Protein 6D0T (pdb70)

Nearest PDB structures (foldseek):
  6d0t-assembly2_B  TM=9.945E-01  e=1.073E-18  synthetic construct
  8ah9-assemb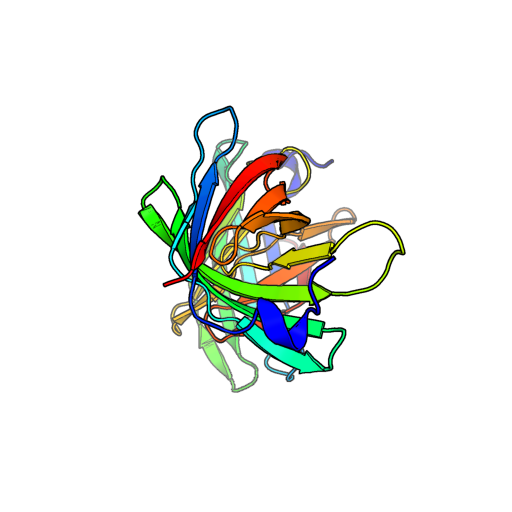ly1_A  TM=8.637E-01  e=5.234E-10  synthetic construct
  6czj-assembly1_A  TM=8.932E-01  e=1.318E-09  synthetic construct
  9hac-assembly2_C  TM=7.796E-01  e=1.733E-06  synthetic construct
  9hag-assembly1_A  TM=7.768E-01  e=3.375E-06  synthetic construct

Sequence (220 aa):
MVDAAQYFPGTWEFRRFRSSDDGGKKEEYRGTVEMQPRTPTEEIEIRFKGQSSDDGRPVEEGRGSIEVRRSSPYEYRFEMQSSDGARWEEGTTLQVRSPDSVEVRFKSSDDGREYSSGEFRRQEGMVDAAQYFPGTWEFRFRSSDGKEEYRGTTVVEEMQPRTPTEIEIRFKGQSSDGRPVEGRGSIEVRSPYEYRFEMQQSSSSDDGGAARWEGTLQVRSPDDSSVEVRFKSSDGREYSGEFRRQ

Foldseek 3Di:
DDQQQVQPAAKWWKWKAWPVGKIKTWMWGWHDPDSFKIKIWIWTAIPVRHTKIWIWIWGDDDPPFIWTWIAIPVGKTWTFGWADDDSFKIKTWTAIPVGTTMIMMIGGDDD/DDQCQVQDAAKWWKWKAFPVGKIKTWMWGWHDPDSFKIKIWIWTAIPVGDIWIWIWIWGDDDPPFIKIWIAIPVGKIWTWTWADDDSFKIKTWTDMPVGTIMIIMIGGD

B-factor: mean 29.58, std 14.95, range [9.99, 116.4]

Radius of gyration: 19.6 Å; Cα contacts (8 Å, |Δi|>4): 669; chains: 2; bounding box: 35×36×57 Å

Structure (mmCIF, N/CA/C/O backbone):
data_6D0T
#
_entry.id   6D0T
#
_cell.length_a   55.760
_cell.length_b   32.270
_cell.length_c   81.650
_cell.angle_alpha   90.00
_cell.angle_beta   100.64
_cell.angle_gamma   90.00
#
_symmetry.space_group_name_H-M   'P 1 21 1'
#
loop_
_entity.id
_entity.type
_entity.pdbx_description
1 polymer BB1
2 water water
#
loop_
_atom_site.group_PDB
_atom_site.id
_atom_site.type_symbol
_atom_site.label_atom_id
_atom_site.label_alt_id
_atom_site.label_comp_id
_atom_site.label_asym_id
_atom_site.label_entity_id
_atom_site.label_seq_id
_atom_site.pdbx_PDB_ins_code
_atom_site.Cartn_x
_atom_site.Cartn_y
_atom_site.Cartn_z
_atom_site.occupancy
_atom_site.B_iso_or_equiv
_atom_site.auth_seq_id
_atom_site.auth_comp_id
_atom_site.auth_asym_id
_atom_site.auth_atom_id
_atom_site.pdbx_PDB_model_num
ATOM 1 N N . MET A 1 1 ? -12.445 2.967 37.576 1.00 30.91 1 MET A N 1
ATOM 2 C CA . MET A 1 1 ? -11.007 3.095 37.909 1.00 26.36 1 MET A CA 1
ATOM 3 C C . MET A 1 1 ? -10.776 3.008 39.409 1.00 19.88 1 MET A C 1
ATOM 4 O O . MET A 1 1 ? -11.664 3.254 40.193 1.00 21.96 1 MET A O 1
ATOM 20 N N . VAL A 1 2 ? -9.563 2.643 39.814 1.00 16.76 2 VAL A N 1
ATOM 21 C CA . VAL A 1 2 ? -9.272 2.618 41.225 1.00 14.63 2 VAL A CA 1
ATOM 22 C C . VAL A 1 2 ? -9.213 4.038 41.765 1.00 16.02 2 VAL A C 1
ATOM 23 O O . VAL A 1 2 ? -8.907 4.997 41.051 1.00 15.00 2 VAL A O 1
ATOM 36 N N . ASP A 1 3 ? -9.453 4.136 43.075 1.00 12.62 3 ASP A N 1
ATOM 37 C CA . ASP A 1 3 ? -9.265 5.334 43.870 1.00 14.10 3 ASP A CA 1
ATOM 38 C C . ASP A 1 3 ? -7.800 5.405 44.250 1.00 13.82 3 ASP A C 1
ATOM 39 O O . ASP A 1 3 ? -7.281 4.475 44.873 1.00 12.79 3 ASP A O 1
ATOM 49 N N . ALA A 1 4 ? -7.120 6.476 43.848 1.00 12.57 4 ALA A N 1
ATOM 50 C CA . ALA A 1 4 ? -5.659 6.478 43.931 1.00 13.63 4 ALA A CA 1
ATOM 51 C C . ALA A 1 4 ? -5.173 6.238 45.358 1.00 13.44 4 ALA A C 1
ATOM 52 O O . ALA A 1 4 ? -4.256 5.428 45.599 1.00 12.11 4 ALA A O 1
ATOM 59 N N . ALA A 1 5 ? -5.717 6.986 46.310 1.00 11.61 5 ALA A N 1
ATOM 60 C CA . ALA A 1 5 ? -5.202 6.882 47.671 1.00 11.86 5 ALA A CA 1
ATOM 61 C C . ALA A 1 5 ? -5.680 5.643 48.393 1.00 11.97 5 ALA A C 1
ATOM 62 O O . ALA A 1 5 ? -5.052 5.245 49.375 1.00 13.14 5 ALA A O 1
ATOM 69 N N . GLN A 1 6 ? -6.794 5.044 47.966 1.00 12.21 6 GLN A N 1
ATOM 70 C CA . GLN A 1 6 ? -7.170 3.733 48.475 1.00 12.72 6 GLN A CA 1
ATOM 71 C C . GLN A 1 6 ? -6.219 2.638 47.969 1.00 13.71 6 GLN A C 1
ATOM 72 O O . GLN A 1 6 ? -5.804 1.767 48.726 1.00 14.62 6 GLN A O 1
ATOM 86 N N . TYR A 1 7 ? -5.881 2.657 46.685 1.00 12.53 7 TYR A N 1
ATOM 87 C CA . TYR A 1 7 ? -5.301 1.504 46.032 1.00 10.66 7 TYR A CA 1
ATOM 88 C C . TYR A 1 7 ? -3.768 1.509 46.041 1.00 14.59 7 TYR A C 1
ATOM 89 O O . TYR A 1 7 ? -3.155 0.483 46.357 1.00 12.90 7 TYR A O 1
ATOM 107 N N . PHE A 1 8 ? -3.145 2.633 45.715 1.00 11.94 8 PHE A N 1
ATOM 108 C CA . PHE A 1 8 ? -1.712 2.573 45.427 1.00 11.84 8 PHE A CA 1
ATOM 109 C C . PHE A 1 8 ? -0.833 2.521 46.668 1.00 11.56 8 PHE A C 1
ATOM 110 O O . PHE A 1 8 ? 0.238 1.905 46.598 1.00 13.81 8 PHE A O 1
ATOM 127 N N . PRO A 1 9 ? -1.218 3.096 47.806 1.00 13.13 9 PRO A N 1
ATOM 128 C CA . PRO A 1 9 ? -0.308 3.087 48.960 1.00 14.48 9 PRO A CA 1
ATOM 129 C C . PRO A 1 9 ? 0.083 1.693 49.384 1.00 13.88 9 PRO A C 1
ATOM 130 O O . PRO A 1 9 ? -0.719 0.750 49.377 1.00 14.51 9 PRO A O 1
ATOM 141 N N . GLY A 1 10 ? 1.350 1.569 49.762 1.00 13.10 10 GLY A N 1
ATOM 142 C CA . GLY A 1 10 ? 1.894 0.274 50.096 1.00 15.33 10 GLY A CA 1
ATOM 143 C C . GLY A 1 10 ? 3.300 0.075 49.569 1.00 14.74 10 GLY A C 1
ATOM 144 O O . GLY A 1 10 ? 3.931 1.002 49.040 1.00 14.18 10 GLY A O 1
ATOM 148 N N . THR A 1 11 ? 3.796 -1.137 49.767 1.00 13.58 11 THR A N 1
ATOM 149 C CA . THR A 1 11 ? 5.116 -1.550 49.297 1.00 12.91 11 THR A CA 1
ATOM 150 C C . THR A 1 11 ? 4.966 -2.459 48.087 1.00 12.41 11 THR A C 1
ATOM 151 O O . THR A 1 11 ? 4.163 -3.387 48.101 1.00 13.94 11 THR A O 1
ATOM 162 N N . TRP A 1 12 ? 5.749 -2.183 47.041 1.00 12.13 12 TRP A N 1
ATOM 163 C CA . TRP A 1 12 ? 5.663 -2.899 45.787 1.00 12.55 12 TRP A CA 1
ATOM 164 C C . TRP A 1 12 ? 7.064 -3.248 45.316 1.00 12.80 12 TRP A C 1
ATOM 165 O O . TRP A 1 12 ? 8.004 -2.483 45.527 1.00 16.78 12 TRP A O 1
ATOM 186 N N . GLU A 1 13 ? 7.189 -4.404 44.676 1.00 12.93 13 GLU A N 1
ATOM 187 C CA . GLU A 1 13 ? 8.367 -4.727 43.894 1.00 15.66 13 GLU A CA 1
ATOM 188 C C . GLU A 1 13 ? 8.111 -4.290 42.467 1.00 14.79 13 GLU A C 1
ATOM 189 O O . GLU A 1 13 ? 6.970 -4.337 41.988 1.00 16.90 13 GLU A O 1
ATOM 201 N N . PHE A 1 14 ? 9.168 -3.866 41.779 1.00 13.40 14 PHE A N 1
ATOM 202 C CA . PHE A 1 14 ? 9.026 -3.484 40.385 1.00 13.26 14 PHE A CA 1
ATOM 203 C C . PHE A 1 14 ? 10.083 -4.120 39.499 1.00 14.45 14 PHE A C 1
ATOM 204 O O . PHE A 1 14 ? 11.177 -4.502 39.952 1.00 13.66 14 PHE A O 1
ATOM 221 N N A ARG A 1 15 ? 9.719 -4.263 38.223 0.49 14.50 15 ARG A N 1
ATOM 222 N N B ARG A 1 15 ? 9.713 -4.287 38.229 0.51 13.98 15 ARG A N 1
ATOM 223 C CA A ARG A 1 15 ? 10.628 -4.716 37.174 0.49 15.77 15 ARG A CA 1
ATOM 224 C CA B ARG A 1 15 ? 10.641 -4.696 37.182 0.51 14.84 15 ARG A CA 1
ATOM 225 C C A ARG A 1 15 ? 10.272 -3.934 35.922 0.49 14.96 15 ARG A C 1
ATOM 226 C C B ARG A 1 15 ? 10.269 -3.908 35.940 0.51 14.23 15 ARG A C 1
ATOM 227 O O A ARG A 1 15 ? 9.130 -4.009 35.459 0.49 16.39 15 ARG A O 1
ATOM 228 O O B ARG A 1 15 ? 9.114 -3.952 35.508 0.51 15.59 15 ARG A O 1
ATOM 269 N N . PHE A 1 16 ? 11.225 -3.167 35.398 1.00 13.76 16 PHE A N 1
ATOM 270 C CA . PHE A 1 16 ? 11.028 -2.379 34.184 1.00 15.31 16 PHE A CA 1
ATOM 271 C C . PHE A 1 16 ? 12.041 -2.846 33.145 1.00 15.46 16 PHE A C 1
ATOM 272 O O . PHE A 1 16 ? 13.212 -3.041 33.474 1.00 18.17 16 PHE A O 1
ATOM 288 N N . ARG A 1 17 ? 11.622 -2.983 31.890 1.00 14.93 17 ARG A N 1
ATOM 289 C CA . ARG A 1 17 ? 12.522 -3.462 30.853 1.00 14.59 17 ARG A CA 1
ATOM 290 C C . ARG A 1 17 ? 12.273 -2.713 29.552 1.00 16.95 17 ARG A C 1
ATOM 291 O O . ARG A 1 17 ? 11.132 -2.488 29.153 1.00 15.92 17 ARG A O 1
ATOM 312 N N . SER A 1 18 ? 13.350 -2.338 28.888 1.00 18.29 18 SER A N 1
ATOM 313 C CA . SER A 1 18 ? 13.215 -1.584 27.656 1.00 22.18 18 SER A CA 1
ATOM 314 C C . SER A 1 18 ? 13.290 -2.524 26.472 1.00 24.52 18 SER A C 1
ATOM 315 O O . SER A 1 18 ? 13.681 -3.681 26.587 1.00 23.67 18 SER A O 1
ATOM 323 N N . SER A 1 19 ? 12.900 -2.003 25.314 1.00 29.62 19 SER A N 1
ATOM 324 C CA . SER A 1 19 ? 12.901 -2.819 24.122 1.00 33.95 19 SER A CA 1
ATOM 325 C C . SER A 1 19 ? 14.305 -3.265 23.753 1.00 36.97 19 SER A C 1
ATOM 326 O O . SER A 1 19 ? 14.449 -4.287 23.081 1.00 38.87 19 SER A O 1
ATOM 334 N N A ASP A 1 20 ? 15.336 -2.537 24.183 0.54 37.34 20 ASP A N 1
ATOM 335 N N B ASP A 1 20 ? 15.343 -2.535 24.171 0.46 37.09 20 ASP A N 1
ATOM 336 C CA A ASP A 1 20 ? 16.716 -2.925 23.913 0.54 37.82 20 ASP A CA 1
ATOM 337 C CA B ASP A 1 20 ? 16.720 -2.930 23.884 0.46 37.32 20 ASP A CA 1
ATOM 338 C C A ASP A 1 20 ? 17.277 -3.881 24.955 0.54 35.03 20 ASP A C 1
ATOM 339 C C B ASP A 1 20 ? 17.364 -3.691 25.037 0.46 34.61 20 ASP A C 1
ATOM 340 O O A ASP A 1 20 ? 18.395 -4.378 24.782 0.54 35.11 20 ASP A O 1
ATOM 341 O O B ASP A 1 20 ? 18.585 -3.879 25.039 0.46 34.74 20 ASP A O 1
ATOM 358 N N A GLY A 1 21 ? 16.544 -4.139 26.031 0.54 31.84 21 GLY A N 1
ATOM 359 N N B GLY A 1 21 ? 16.579 -4.115 26.022 0.46 31.72 21 GLY A N 1
ATOM 360 C CA A GLY A 1 21 ? 16.958 -5.098 27.030 0.54 29.88 21 GLY A CA 1
ATOM 361 C CA B GLY A 1 21 ? 17.019 -5.100 26.987 0.46 30.27 21 GLY A CA 1
ATOM 362 C C A GLY A 1 21 ? 17.485 -4.501 28.321 0.54 28.85 21 GLY A C 1
ATOM 363 C C B GLY A 1 21 ? 17.570 -4.559 28.292 0.46 29.72 21 GLY A C 1
ATOM 364 O O A GLY A 1 21 ? 17.816 -5.257 29.241 0.54 29.30 21 GLY A O 1
ATOM 365 O O B GLY A 1 21 ? 17.995 -5.353 29.138 0.46 30.39 21 GLY A O 1
ATOM 372 N N A LYS A 1 22 ? 17.578 -3.183 28.432 0.54 27.78 22 LYS A N 1
ATOM 373 N N B LYS A 1 22 ? 17.586 -3.250 28.494 0.46 28.86 22 LYS A N 1
ATOM 374 C CA A LYS A 1 22 ? 17.973 -2.617 29.713 0.54 28.63 22 LYS A CA 1
ATOM 375 C CA B LYS A 1 22 ? 18.001 -2.725 29.786 0.46 29.87 22 LYS A CA 1
ATOM 376 C C A LYS A 1 22 ? 16.842 -2.815 30.708 0.54 23.87 22 LYS A C 1
ATOM 377 C C B LYS A 1 22 ? 16.879 -2.920 30.792 0.46 25.91 22 LYS A C 1
ATOM 378 O O A LYS A 1 22 ? 15.662 -2.765 30.344 0.54 21.58 22 LYS A O 1
ATOM 379 O O B LYS A 1 22 ? 15.709 -2.672 30.484 0.46 24.36 22 LYS A O 1
ATOM 416 N N A GLU A 1 23 ? 17.206 -3.063 31.966 0.54 21.45 23 GLU A N 1
ATOM 417 N N B GLU A 1 23 ? 17.230 -3.395 31.988 0.46 24.04 23 GLU A N 1
ATOM 418 C CA A GLU A 1 23 ? 16.223 -3.479 32.954 0.54 19.20 23 GLU A CA 1
ATOM 419 C CA B GLU A 1 23 ? 16.249 -3.580 33.046 0.46 20.60 23 GLU A CA 1
ATOM 420 C C A GLU A 1 23 ? 16.594 -2.910 34.316 0.54 16.44 23 GLU A C 1
ATOM 421 C C B GLU A 1 23 ? 16.609 -2.762 34.273 0.46 17.22 23 GLU A C 1
ATOM 422 O O A GLU A 1 23 ? 17.770 -2.867 34.686 0.54 15.47 23 GLU A O 1
ATOM 423 O O B GLU A 1 23 ? 17.771 -2.424 34.515 0.46 16.52 23 GLU A O 1
ATOM 446 N N . TYR A 1 24 ? 15.573 -2.457 35.044 1.00 15.01 24 TYR A N 1
ATOM 447 C CA . TYR A 1 24 ? 15.708 -1.998 36.411 1.00 14.38 24 TYR A CA 1
ATOM 448 C C . TYR A 1 24 ? 14.768 -2.838 37.257 1.00 14.19 24 TYR A C 1
ATOM 449 O O . TYR A 1 24 ? 13.651 -3.174 36.816 1.00 16.01 24 TYR A O 1
ATOM 466 N N . ARG A 1 25 ? 15.212 -3.172 38.468 1.00 14.48 25 ARG A N 1
ATOM 467 C CA . ARG A 1 25 ? 14.389 -3.880 39.436 1.00 13.58 25 ARG A CA 1
ATOM 468 C C . ARG A 1 25 ? 14.564 -3.202 40.782 1.00 14.83 25 ARG A C 1
ATOM 469 O O . ARG A 1 25 ? 15.603 -2.605 41.050 1.00 16.83 25 ARG A O 1
ATOM 490 N N . GLY A 1 26 ? 13.566 -3.333 41.649 1.00 14.07 26 GLY A N 1
ATOM 491 C CA . GLY A 1 26 ? 13.729 -2.799 42.989 1.00 13.92 26 GLY A CA 1
ATOM 492 C C . GLY A 1 26 ? 12.426 -2.818 43.750 1.00 13.38 26 GLY A C 1
ATOM 493 O O . GLY A 1 26 ? 11.516 -3.601 43.435 1.00 13.24 26 GLY A O 1
ATOM 497 N N . THR A 1 27 ? 12.379 -1.983 44.792 1.00 13.78 27 THR A N 1
ATOM 498 C CA . THR A 1 27 ? 11.236 -1.875 45.688 1.00 14.53 27 THR A CA 1
ATOM 499 C C . THR A 1 27 ? 10.824 -0.419 45.775 1.00 13.35 27 THR A C 1
ATOM 500 O O . THR A 1 27 ? 11.676 0.472 45.811 1.00 14.83 27 THR A O 1
ATOM 511 N N . VAL A 1 28 ? 9.516 -0.177 45.807 1.00 13.85 28 VAL A N 1
ATOM 512 C CA . VAL A 1 28 ? 8.991 1.161 46.012 1.00 15.05 28 VAL A CA 1
ATOM 513 C C . VAL A 1 28 ? 8.068 1.152 47.225 1.00 15.93 28 VAL A C 1
ATOM 514 O O . VAL A 1 28 ? 7.390 0.161 47.533 1.00 16.68 28 VAL A O 1
ATOM 527 N N . GLU A 1 29 ? 8.035 2.293 47.894 1.00 14.17 29 GLU A N 1
ATOM 528 C CA . GLU A 1 29 ? 7.015 2.625 48.878 1.00 14.34 29 GLU A CA 1
ATOM 529 C C . GLU A 1 29 ? 6.188 3.768 48.334 1.00 13.52 29 GLU A C 1
ATOM 530 O O . GLU A 1 29 ? 6.739 4.769 47.870 1.00 13.57 29 GLU A O 1
ATOM 539 N N . MET A 1 30 ? 4.873 3.607 48.368 1.00 13.68 30 MET A N 1
ATOM 540 C CA . MET A 1 30 ? 3.933 4.626 47.912 1.00 13.73 30 MET A CA 1
ATOM 541 C C . MET A 1 30 ? 3.078 5.112 49.076 1.00 14.31 30 MET A C 1
ATOM 542 O O . MET A 1 30 ? 2.590 4.310 49.875 1.00 14.14 30 MET A O 1
ATOM 556 N N . GLN A 1 31 ? 2.928 6.420 49.186 1.00 12.80 31 GLN A N 1
ATOM 557 C CA . GLN A 1 31 ? 2.052 7.004 50.194 1.00 12.81 31 GLN A CA 1
ATOM 558 C C . GLN A 1 31 ? 1.397 8.239 49.603 1.00 13.03 31 GLN A C 1
ATOM 559 O O . GLN A 1 31 ? 2.002 8.924 48.773 1.00 15.89 31 GLN A O 1
ATOM 568 N N . PRO A 1 32 ? 0.167 8.561 49.998 1.00 14.59 32 PRO A N 1
ATOM 569 C CA . PRO A 1 32 ? -0.455 9.749 49.420 1.00 15.50 32 PRO A CA 1
ATOM 570 C C . PRO A 1 32 ? 0.148 11.022 49.983 1.00 18.72 32 PRO A C 1
ATOM 571 O O . PRO A 1 32 ? 0.416 11.140 51.177 1.00 22.69 32 PRO A O 1
ATOM 582 N N . ARG A 1 33 ? 0.405 11.963 49.103 1.00 17.51 33 ARG A N 1
ATOM 583 C CA . ARG A 1 33 ? 0.569 13.337 49.552 1.00 17.86 33 ARG A CA 1
ATOM 584 C C . ARG A 1 33 ? -0.790 14.022 49.636 1.00 17.98 33 ARG A C 1
ATOM 585 O O . ARG A 1 33 ? -1.085 14.723 50.605 1.00 21.03 33 ARG A O 1
ATOM 598 N N . THR A 1 34 ? -1.600 13.846 48.605 1.00 16.09 34 THR A N 1
ATOM 599 C CA . THR A 1 34 ? -2.998 14.243 48.550 1.00 15.72 34 THR A CA 1
ATOM 600 C C . THR A 1 34 ? -3.724 13.128 47.829 1.00 15.05 34 THR A C 1
ATOM 601 O O . THR A 1 34 ? -3.079 12.245 47.286 1.00 15.82 34 THR A O 1
ATOM 612 N N . PRO A 1 35 ? -5.052 13.162 47.743 1.00 15.14 35 PRO A N 1
ATOM 613 C CA . PRO A 1 35 ? -5.741 12.099 47.007 1.00 14.16 35 PRO A CA 1
ATOM 614 C C . PRO A 1 35 ? -5.453 12.082 45.529 1.00 14.50 35 PRO A C 1
ATOM 615 O O . PRO A 1 35 ? -5.768 11.070 44.891 1.00 17.07 35 PRO A O 1
ATOM 626 N N . THR A 1 36 ? -4.875 13.145 44.959 1.00 13.94 36 THR A N 1
ATOM 627 C CA . THR A 1 36 ? -4.544 13.153 43.536 1.00 14.28 36 THR A CA 1
ATOM 628 C C . THR A 1 36 ? -3.062 12.993 43.282 1.00 14.44 36 THR A C 1
ATOM 629 O O . THR A 1 36 ? -2.650 13.033 42.113 1.00 15.50 36 THR A O 1
ATOM 640 N N A GLU A 1 37 ? -2.245 12.817 44.330 0.48 12.93 37 GLU A N 1
ATOM 641 N N B GLU A 1 37 ? -2.246 12.845 44.332 0.52 13.89 37 GLU A N 1
ATOM 642 C CA A GLU A 1 37 ? -0.787 12.756 44.171 0.48 13.01 37 GLU A CA 1
ATOM 643 C CA B GLU A 1 37 ? -0.798 12.738 44.165 0.52 14.56 37 GLU A CA 1
ATOM 644 C C A GLU A 1 37 ? -0.236 11.705 45.129 0.48 14.02 37 GLU A C 1
ATOM 645 C C B GLU A 1 37 ? -0.268 11.689 45.129 0.52 14.66 37 GLU A C 1
ATOM 646 O O A GLU A 1 37 ? -0.171 11.939 46.339 0.48 15.49 37 GLU A O 1
ATOM 647 O O B GLU A 1 37 ? -0.245 11.912 46.343 0.52 15.68 37 GLU A O 1
ATOM 670 N N . ILE A 1 38 ? 0.123 10.543 44.595 1.00 12.77 38 ILE A N 1
ATOM 671 C CA . ILE A 1 38 ? 0.734 9.474 45.368 1.00 10.51 38 ILE A CA 1
ATOM 672 C C . ILE A 1 38 ? 2.239 9.574 45.177 1.00 11.40 38 ILE A C 1
ATOM 673 O O . ILE A 1 38 ? 2.738 9.446 44.056 1.00 13.01 38 ILE A O 1
ATOM 689 N N . GLU A 1 39 ? 2.968 9.796 46.266 1.00 11.30 39 GLU A N 1
ATOM 690 C CA . G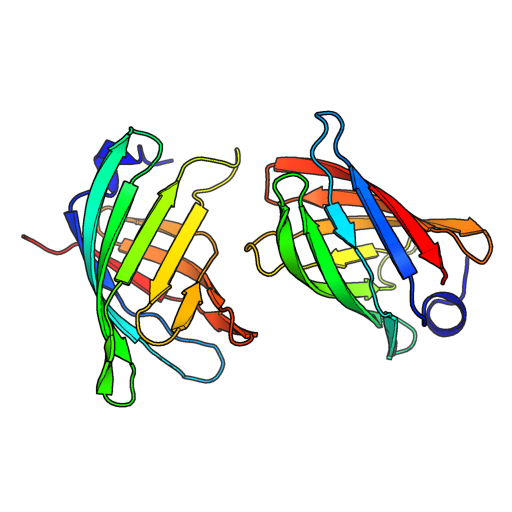LU A 1 39 ? 4.421 9.868 46.184 1.00 13.77 39 GLU A CA 1
ATOM 691 C C . GLU A 1 39 ? 5.060 8.483 46.186 1.00 13.33 39 GLU A C 1
ATOM 692 O O . GLU A 1 39 ? 4.613 7.570 46.880 1.00 13.47 39 GLU A O 1
ATOM 704 N N . ILE A 1 40 ? 6.113 8.338 45.385 1.00 11.92 40 ILE A N 1
ATOM 705 C CA . ILE A 1 40 ? 6.899 7.120 45.283 1.00 12.94 40 ILE A CA 1
ATOM 706 C C . ILE A 1 40 ? 8.288 7.423 45.824 1.00 13.33 40 ILE A C 1
ATOM 707 O O . ILE A 1 40 ? 8.888 8.433 45.457 1.00 13.95 40 ILE A O 1
ATOM 723 N N . ARG A 1 41 ? 8.800 6.531 46.662 1.00 13.48 41 ARG A N 1
ATOM 724 C CA . ARG A 1 41 ? 10.226 6.456 46.979 1.00 12.77 41 ARG A CA 1
ATOM 725 C C . ARG A 1 41 ? 10.712 5.066 46.592 1.00 12.12 41 ARG A C 1
ATOM 726 O O . ARG A 1 41 ? 10.042 4.074 46.868 1.00 14.30 41 ARG A O 1
ATOM 738 N N . PHE A 1 42 ? 11.892 4.958 45.978 1.00 12.70 42 PHE A N 1
ATOM 739 C CA . PHE A 1 42 ? 12.340 3.649 45.517 1.00 14.19 42 PHE A CA 1
ATOM 740 C C . PHE A 1 42 ? 13.845 3.485 45.678 1.00 14.05 42 PHE A C 1
ATOM 741 O O . PHE A 1 42 ? 14.604 4.463 45.761 1.00 13.52 42 PHE A O 1
ATOM 758 N N . LYS A 1 43 ? 14.230 2.220 45.800 1.00 13.22 43 LYS A N 1
ATOM 759 C CA . LYS A 1 43 ? 15.604 1.743 45.746 1.00 13.60 43 LYS A CA 1
ATOM 760 C C . LYS A 1 43 ? 15.621 0.554 44.813 1.00 15.98 43 LYS A C 1
ATOM 761 O O . LYS A 1 43 ? 14.676 -0.243 44.782 1.00 15.91 43 LYS A O 1
ATOM 774 N N . GLY A 1 44 ? 16.687 0.433 44.046 1.00 13.08 44 GLY A N 1
ATOM 775 C CA . GLY A 1 44 ? 16.752 -0.674 43.117 1.00 14.23 44 GLY A CA 1
ATOM 776 C C . GLY A 1 44 ? 18.094 -0.729 42.449 1.00 13.69 44 GLY A C 1
ATOM 777 O O . GLY A 1 44 ? 19.073 -0.173 42.945 1.00 13.76 44 GLY A O 1
ATOM 781 N N . GLN A 1 45 ? 18.135 -1.421 41.314 1.00 14.08 45 GLN A N 1
ATOM 782 C CA . GLN A 1 45 ? 19.401 -1.540 40.600 1.00 13.91 45 GLN A CA 1
ATOM 783 C C . GLN A 1 45 ? 19.115 -1.896 39.144 1.00 17.10 45 GLN A C 1
ATOM 784 O O . GLN A 1 45 ? 18.087 -2.513 38.821 1.00 15.46 45 GLN A O 1
ATOM 798 N N . SER A 1 46 ? 20.020 -1.490 38.273 1.00 16.25 46 SER A N 1
ATOM 799 C CA . SER A 1 46 ? 19.896 -1.889 36.877 1.00 16.16 46 SER A CA 1
ATOM 800 C C . SER A 1 46 ? 20.454 -3.292 36.686 1.00 16.04 46 SER A C 1
ATOM 801 O O . SER A 1 46 ? 21.039 -3.892 37.592 1.00 14.94 46 SER A O 1
ATOM 809 N N . SER A 1 47 ? 20.238 -3.832 35.489 1.00 16.05 47 SER A N 1
ATOM 810 C CA . SER A 1 47 ? 20.649 -5.200 35.192 1.00 19.24 47 SER A CA 1
ATOM 811 C C . SER A 1 47 ? 22.162 -5.354 35.140 1.00 19.09 47 SER A C 1
ATOM 812 O O . SER A 1 47 ? 22.650 -6.487 35.190 1.00 18.79 47 SER A O 1
ATOM 820 N N . ASP A 1 48 ? 22.910 -4.255 35.078 1.00 18.89 48 ASP A N 1
ATOM 821 C CA A ASP A 1 48 ? 24.355 -4.332 35.234 0.70 18.62 48 ASP A CA 1
ATOM 822 C CA B ASP A 1 48 ? 24.355 -4.318 35.233 0.30 20.37 48 ASP A CA 1
ATOM 823 C C . ASP A 1 48 ? 24.777 -4.323 36.695 1.00 17.40 48 ASP A C 1
ATOM 824 O O . ASP A 1 48 ? 25.972 -4.351 36.978 1.00 18.97 48 ASP A O 1
ATOM 840 N N . GLY A 1 49 ? 23.823 -4.299 37.618 1.00 17.21 49 GLY A N 1
ATOM 841 C CA . GLY A 1 49 ? 24.085 -4.272 39.044 1.00 17.43 49 GLY A CA 1
ATOM 842 C C . GLY A 1 49 ? 24.226 -2.898 39.664 1.00 16.39 49 GLY A C 1
ATOM 843 O O . GLY A 1 49 ? 24.422 -2.811 40.881 1.00 18.52 49 GLY A O 1
ATOM 847 N N . ARG A 1 50 ? 24.161 -1.825 38.879 1.00 15.26 50 ARG A N 1
ATOM 848 C CA . ARG A 1 50 ? 24.425 -0.499 39.427 1.00 18.44 50 ARG A CA 1
ATOM 849 C C . ARG A 1 50 ? 23.283 -0.110 40.352 1.00 18.06 50 ARG A C 1
ATOM 850 O O . ARG A 1 50 ? 22.131 -0.117 39.920 1.00 17.50 50 ARG A O 1
ATOM 860 N N . PRO A 1 51 ? 23.537 0.219 41.621 1.00 18.25 51 PRO A N 1
ATOM 861 C CA . PRO A 1 51 ? 22.434 0.612 42.504 1.00 17.00 51 PRO A CA 1
ATOM 862 C C . PRO A 1 51 ? 21.907 1.987 42.163 1.00 17.10 51 PRO A C 1
ATOM 863 O O . PRO A 1 51 ? 22.664 2.905 41.817 1.00 18.90 51 PRO A O 1
ATOM 874 N N . VAL A 1 52 ? 20.599 2.135 42.313 1.00 16.35 52 VAL A N 1
ATOM 875 C CA . VAL A 1 52 ? 19.931 3.404 42.099 1.00 16.57 52 VAL A CA 1
ATOM 876 C C . VAL A 1 52 ? 18.894 3.623 43.196 1.00 16.68 52 VAL A C 1
ATOM 877 O O . VAL A 1 52 ? 18.491 2.696 43.913 1.00 17.56 52 VAL A O 1
ATOM 890 N N A GLU A 1 53 ? 18.474 4.877 43.321 0.58 15.89 53 GLU A N 1
ATOM 891 N N B GLU A 1 53 ? 18.470 4.875 43.320 0.42 16.24 53 GLU A N 1
ATOM 892 C CA A GLU A 1 53 ? 17.357 5.237 44.177 0.58 15.25 53 GLU A CA 1
ATOM 893 C CA B GLU A 1 53 ? 17.340 5.222 44.163 0.42 16.03 53 GLU A CA 1
ATOM 894 C C A GLU A 1 53 ? 16.709 6.481 43.586 0.58 13.16 53 GLU A C 1
ATOM 895 C C B GLU A 1 53 ? 16.712 6.483 43.591 0.42 13.59 53 GLU A C 1
ATOM 896 O O A GLU A 1 53 ? 17.214 7.083 42.637 0.58 13.73 53 GLU A O 1
ATOM 897 O O B GLU A 1 53 ? 17.235 7.098 42.660 0.42 14.05 53 GLU A O 1
ATOM 920 N N . GLY A 1 54 ? 15.565 6.863 44.141 1.00 11.43 54 GLY A N 1
ATOM 921 C CA . GLY A 1 54 ? 14.920 8.048 43.640 1.00 11.97 54 GLY A CA 1
ATOM 922 C C . GLY A 1 54 ? 13.502 8.187 44.139 1.00 10.44 54 GLY A C 1
ATOM 923 O O . GLY A 1 54 ? 13.091 7.543 45.107 1.00 12.47 54 GLY A O 1
ATOM 927 N N . ARG A 1 55 ? 12.783 9.048 43.434 1.00 10.51 55 ARG A N 1
ATOM 928 C CA . ARG A 1 55 ? 11.433 9.450 43.788 1.00 11.67 55 ARG A CA 1
ATOM 929 C C . ARG A 1 55 ? 10.576 9.488 42.531 1.00 12.52 55 ARG A C 1
ATOM 930 O O . ARG A 1 55 ? 11.067 9.521 41.416 1.00 15.93 55 ARG A O 1
ATOM 945 N N . GLY A 1 56 ? 9.272 9.471 42.739 1.00 13.46 56 GLY A N 1
ATOM 946 C CA . GLY A 1 56 ? 8.352 9.586 41.641 1.00 14.08 56 GLY A CA 1
ATOM 947 C C . GLY A 1 56 ? 6.968 9.867 42.159 1.00 12.61 56 GLY A C 1
ATOM 948 O O . GLY A 1 56 ? 6.780 10.208 43.333 1.00 12.43 56 GLY A O 1
ATOM 952 N N . SER A 1 57 ? 5.996 9.738 41.262 1.00 12.99 57 SER A N 1
ATOM 953 C CA . SER A 1 57 ? 4.608 9.936 41.684 1.00 13.18 57 SER A CA 1
ATOM 954 C C . SER A 1 57 ? 3.659 9.298 40.683 1.00 11.59 57 SER A C 1
ATOM 955 O O . SER A 1 57 ? 3.993 9.094 39.501 1.00 13.58 57 SER A O 1
ATOM 963 N N . ILE A 1 58 ? 2.463 9.001 41.191 1.00 11.02 58 ILE A N 1
ATOM 964 C CA . ILE A 1 58 ? 1.296 8.652 40.394 1.00 12.81 58 ILE A CA 1
ATOM 965 C C . ILE A 1 58 ? 0.262 9.729 40.654 1.00 11.17 58 ILE A C 1
ATOM 966 O O . ILE A 1 58 ? -0.039 10.052 41.815 1.00 13.18 58 ILE A O 1
ATOM 982 N N . GLU A 1 59 ? -0.221 10.350 39.580 1.00 10.67 59 GLU A N 1
ATOM 983 C CA . GLU A 1 59 ? -1.072 11.520 39.719 1.00 11.88 59 GLU A CA 1
ATOM 984 C C . GLU A 1 59 ? -2.321 11.392 38.870 1.00 10.23 59 GLU A C 1
ATOM 985 O O . GLU A 1 59 ? -2.323 10.731 37.817 1.00 12.81 59 GLU A O 1
ATOM 997 N N . VAL A 1 60 ? -3.363 12.064 39.353 1.00 12.86 60 VAL A N 1
ATOM 998 C CA . VAL A 1 60 ? -4.557 12.361 38.578 1.00 13.10 60 VAL A CA 1
ATOM 999 C C . VAL A 1 60 ? -4.340 13.684 37.862 1.00 12.12 60 VAL A C 1
ATOM 1000 O O . VAL A 1 60 ? -4.131 14.725 38.493 1.00 12.17 60 VAL A O 1
ATOM 1013 N N A ARG A 1 61 ? -4.362 13.625 36.539 0.55 13.83 61 ARG A N 1
ATOM 1014 N N B ARG A 1 61 ? -4.373 13.630 36.534 0.45 14.31 61 ARG A N 1
ATOM 1015 C CA A ARG A 1 61 ? -4.226 14.823 35.720 0.55 16.09 61 ARG A CA 1
ATOM 1016 C CA B ARG A 1 61 ? -4.270 14.825 35.703 0.45 16.95 61 ARG A CA 1
ATOM 1017 C C A ARG A 1 61 ? -5.193 14.749 34.551 0.55 14.70 61 ARG A C 1
ATOM 1018 C C B ARG A 1 61 ? -5.230 14.717 34.531 0.45 15.91 61 ARG A C 1
ATOM 1019 O O A ARG A 1 61 ? -6.131 15.550 34.480 0.55 15.22 61 ARG A O 1
ATOM 1020 O O B ARG A 1 61 ? -6.158 15.523 34.405 0.45 16.19 61 ARG A O 1
ATOM 1061 N N A SER A 1 62 ? -4.978 13.813 33.631 0.55 14.19 62 SER A N 1
ATOM 1062 N N B SER A 1 62 ? -5.000 13.734 33.669 0.45 15.40 62 SER A N 1
ATOM 1063 C CA A SER A 1 62 ? -5.872 13.679 32.489 0.55 15.96 62 SER A CA 1
ATOM 1064 C CA B SER A 1 62 ? -5.828 13.539 32.490 0.45 16.32 62 SER A CA 1
ATOM 1065 C C A SER A 1 62 ? -7.173 12.980 32.878 0.55 15.45 62 SER A C 1
ATOM 1066 C C B SER A 1 62 ? -7.177 12.929 32.874 0.45 15.38 62 SER A C 1
ATOM 1067 O O A SER A 1 62 ? -7.249 12.278 33.887 0.55 16.67 62 SER A O 1
ATOM 1068 O O B SER A 1 62 ? -7.289 12.235 33.886 0.45 16.10 62 SER A O 1
ATOM 1083 N N . PRO A 1 63 ? -8.227 13.188 32.095 1.00 14.00 63 PRO A N 1
ATOM 1084 C CA . PRO A 1 63 ? -9.483 12.466 32.312 1.00 15.97 63 PRO A CA 1
ATOM 1085 C C . PRO A 1 63 ? -9.412 10.974 32.000 1.00 20.87 63 PRO A C 1
ATOM 1086 O O . PRO A 1 63 ? -10.351 10.244 32.349 1.00 25.12 63 PRO A O 1
ATOM 1097 N N . TYR A 1 64 ? -8.358 10.486 31.355 1.00 19.74 64 TYR A N 1
ATOM 1098 C CA . TYR A 1 64 ? -8.369 9.135 30.813 1.00 20.46 64 TYR A CA 1
ATOM 1099 C C . TYR A 1 64 ? -7.600 8.127 31.651 1.00 20.14 64 TYR A C 1
ATOM 1100 O O . TYR A 1 64 ? -7.937 6.937 31.649 1.00 22.19 64 TYR A O 1
ATOM 1118 N N . GLU A 1 65 ? -6.533 8.549 32.311 1.00 18.38 65 GLU A N 1
ATOM 1119 C CA . GLU A 1 65 ? -5.604 7.551 32.807 1.00 19.07 65 GLU A CA 1
ATOM 1120 C C . GLU A 1 65 ? -4.665 8.200 33.815 1.00 17.58 65 GLU A C 1
ATOM 1121 O O . GLU A 1 65 ? -4.475 9.420 33.819 1.00 17.27 65 GLU A O 1
ATOM 1133 N N . TYR A 1 66 ? -4.076 7.361 34.657 1.00 14.94 66 TYR A N 1
ATOM 1134 C CA . TYR A 1 66 ? -3.122 7.849 35.650 1.00 15.70 66 TYR A CA 1
ATOM 1135 C C . TYR A 1 66 ? -1.803 8.234 34.991 1.00 15.80 66 TYR A C 1
ATOM 1136 O O . TYR A 1 66 ? -1.328 7.546 34.085 1.00 21.11 66 TYR A O 1
ATOM 1154 N N . ARG A 1 67 ? -1.213 9.337 35.468 1.00 16.16 67 ARG A N 1
ATOM 1155 C CA . ARG A 1 67 ? 0.124 9.774 35.094 1.00 16.55 67 ARG A CA 1
ATOM 1156 C C . ARG A 1 67 ? 1.152 9.109 35.997 1.00 12.57 67 ARG A C 1
ATOM 1157 O O . ARG A 1 67 ? 0.972 9.068 37.215 1.00 15.63 67 ARG A O 1
ATOM 1172 N N . PHE A 1 68 ? 2.220 8.615 35.405 1.00 13.69 68 PHE A N 1
ATOM 1173 C CA . PHE A 1 68 ? 3.301 7.980 36.139 1.00 12.42 68 PHE A CA 1
ATOM 1174 C C . PHE A 1 68 ? 4.612 8.672 35.813 1.00 13.35 68 PHE A C 1
ATOM 1175 O O . PHE A 1 68 ? 4.909 8.902 34.642 1.00 13.35 68 PHE A O 1
ATOM 1192 N N . GLU A 1 69 ? 5.385 9.015 36.842 1.00 11.91 69 GLU A N 1
ATOM 1193 C CA . GLU A 1 69 ? 6.710 9.575 36.632 1.00 12.86 69 GLU A CA 1
ATOM 1194 C C . GLU A 1 69 ? 7.665 9.098 37.724 1.00 11.60 69 GLU A C 1
ATOM 1195 O O . GLU A 1 69 ? 7.277 8.929 38.883 1.00 15.28 69 GLU A O 1
ATOM 1202 N N . MET A 1 70 ? 8.934 8.892 37.341 1.00 14.67 70 MET A N 1
ATOM 1203 C CA . MET A 1 70 ? 9.961 8.494 38.295 1.00 14.29 70 MET A CA 1
ATOM 1204 C C . MET A 1 70 ? 11.275 9.099 37.829 1.00 16.06 70 MET A C 1
ATOM 1205 O O . MET A 1 70 ? 11.520 9.223 36.629 1.00 18.22 70 MET A O 1
ATOM 1219 N N . GLN A 1 71 ? 12.101 9.499 38.788 1.00 14.54 71 GLN A N 1
ATOM 1220 C CA . GLN A 1 71 ? 13.427 10.057 38.520 1.00 14.48 71 GLN A CA 1
ATOM 1221 C C . GLN A 1 71 ? 14.449 9.294 39.336 1.00 14.36 71 GLN A C 1
ATOM 1222 O O . GLN A 1 71 ? 14.256 9.082 40.543 1.00 13.71 71 GLN A O 1
ATOM 1236 N N . SER A 1 72 ? 15.544 8.910 38.686 1.00 15.04 72 SER A N 1
ATOM 1237 C CA . SER A 1 72 ? 16.551 8.032 39.262 1.00 13.27 72 SER A CA 1
ATOM 1238 C C . SER A 1 72 ? 17.859 8.787 39.514 1.00 13.75 72 SER A C 1
ATOM 1239 O O . SER A 1 72 ? 18.225 9.715 38.789 1.00 15.67 72 SER A O 1
ATOM 1247 N N . SER A 1 73 ? 18.580 8.304 40.516 1.00 13.58 73 SER A N 1
ATOM 1248 C CA . SER A 1 73 ? 19.872 8.841 40.919 1.00 14.14 73 SER A CA 1
ATOM 1249 C C . SER A 1 73 ? 20.971 8.599 39.887 1.00 15.82 73 SER A C 1
ATOM 1250 O O . SER A 1 73 ? 22.048 9.185 40.020 1.00 15.45 73 SER A O 1
ATOM 1258 N N . ASP A 1 74 ? 20.754 7.713 38.910 1.00 16.06 74 ASP A N 1
ATOM 1259 C CA . ASP A 1 74 ? 21.689 7.531 37.801 1.00 19.03 74 ASP A CA 1
ATOM 1260 C C . ASP A 1 74 ? 21.347 8.387 36.596 1.00 17.01 74 ASP A C 1
ATOM 1261 O O . ASP A 1 74 ? 22.056 8.332 35.591 1.00 18.27 74 ASP A O 1
ATOM 1270 N N . GLY A 1 75 ? 20.333 9.222 36.706 1.00 16.68 75 GLY A N 1
ATOM 1271 C CA . GLY A 1 75 ? 20.007 10.169 35.683 1.00 17.16 75 GLY A CA 1
ATOM 1272 C C . GLY A 1 75 ? 18.859 9.762 34.816 1.00 18.57 75 GLY A C 1
ATOM 1273 O O . GLY A 1 75 ? 18.456 10.545 33.951 1.00 22.12 75 GLY A O 1
ATOM 1277 N N . ALA A 1 76 ? 18.334 8.569 35.000 1.00 17.53 76 ALA A N 1
ATOM 1278 C CA . ALA A 1 76 ? 17.171 8.159 34.238 1.00 20.26 76 ALA A CA 1
ATOM 1279 C C . ALA A 1 76 ? 15.945 8.938 34.696 1.00 20.15 76 ALA A C 1
ATOM 1280 O O . ALA A 1 76 ? 15.693 9.081 35.892 1.00 22.09 76 ALA A O 1
ATOM 1287 N N . ARG A 1 77 ? 15.165 9.425 33.728 1.00 19.26 77 ARG A N 1
ATOM 1288 C CA . ARG A 1 77 ? 13.923 10.137 34.004 1.00 17.88 77 ARG A CA 1
ATOM 1289 C C . ARG A 1 77 ? 12.826 9.495 33.177 1.00 17.59 77 ARG A C 1
ATOM 1290 O O . ARG A 1 77 ? 12.938 9.418 31.950 1.00 19.26 77 ARG A O 1
ATOM 1311 N N . TRP A 1 78 ? 11.755 9.063 33.849 1.00 16.43 78 TRP A N 1
ATOM 1312 C CA . TRP A 1 78 ? 10.748 8.179 33.275 1.00 15.46 78 TRP A CA 1
ATOM 1313 C C . TRP A 1 78 ? 9.372 8.825 33.376 1.00 16.51 78 TRP A C 1
ATOM 1314 O O . TRP A 1 78 ? 8.986 9.310 34.438 1.00 17.29 78 TRP A O 1
ATOM 1335 N N A GLU A 1 79 ? 8.647 8.872 32.268 0.48 15.63 79 GLU A N 1
ATOM 1336 N N B GLU A 1 79 ? 8.631 8.810 32.274 0.52 14.84 79 GLU A N 1
ATOM 1337 C CA A GLU A 1 79 ? 7.300 9.409 32.317 0.48 15.69 79 GLU A CA 1
ATOM 1338 C CA B GLU A 1 79 ? 7.326 9.448 32.228 0.52 14.27 79 GLU A CA 1
ATOM 1339 C C A GLU A 1 79 ? 6.399 8.604 31.406 0.48 14.36 79 GLU A C 1
ATOM 1340 C C B GLU A 1 79 ? 6.386 8.621 31.368 0.52 13.47 79 GLU A C 1
ATOM 1341 O O A GLU A 1 79 ? 6.750 8.310 30.255 0.48 15.13 79 GLU A O 1
ATOM 1342 O O B GLU A 1 79 ? 6.699 8.318 30.207 0.52 14.75 79 GLU A O 1
ATOM 1365 N N . GLY A 1 80 ? 5.226 8.273 31.927 1.00 13.61 80 GLY A N 1
ATOM 1366 C CA . GLY A 1 80 ? 4.261 7.541 31.141 1.00 14.87 80 GLY A CA 1
ATOM 1367 C C . GLY A 1 80 ? 2.948 7.342 31.847 1.00 15.02 80 GLY A C 1
ATOM 1368 O O . GLY A 1 80 ? 2.430 8.253 32.514 1.00 15.53 80 GLY A O 1
ATOM 1371 N N A THR A 1 81 ? 2.381 6.148 31.700 0.52 15.59 81 THR A N 1
ATOM 1372 N N B THR A 1 81 ? 2.428 6.123 31.731 0.48 15.15 81 THR A N 1
ATOM 1373 C CA A THR A 1 81 ? 1.101 5.836 32.303 0.52 16.35 81 THR A CA 1
ATOM 1374 C CA B THR A 1 81 ? 1.098 5.778 32.186 0.48 15.27 81 THR A CA 1
ATOM 1375 C C A THR A 1 81 ? 1.117 4.403 32.813 0.52 16.38 81 THR A C 1
ATOM 1376 C C B THR A 1 81 ? 1.123 4.391 32.812 0.48 15.98 81 THR A C 1
ATOM 1377 O O A THR A 1 81 ? 2.115 3.677 32.706 0.52 17.18 81 THR A O 1
ATOM 1378 O O B THR A 1 81 ? 2.137 3.682 32.787 0.48 16.75 81 THR A O 1
ATOM 1399 N N . LEU A 1 82 ? -0.020 3.987 33.361 1.00 15.22 82 LEU A N 1
ATOM 1400 C CA . LEU A 1 82 ? -0.113 2.668 33.941 1.00 14.49 82 LEU A CA 1
ATOM 1401 C C . LEU A 1 82 ? -1.507 2.118 33.746 1.00 14.00 82 LEU A C 1
ATOM 1402 O O . LEU A 1 82 ? -2.447 2.848 33.392 1.00 15.82 82 LEU A O 1
ATOM 1418 N N . GLN A 1 83 ? -1.614 0.817 33.968 1.00 13.85 83 GLN A N 1
ATOM 1419 C CA . GLN A 1 83 ? -2.893 0.121 33.925 1.00 12.98 83 GLN A CA 1
ATOM 1420 C C . GLN A 1 83 ? -2.942 -0.878 35.070 1.00 12.50 83 GLN A C 1
ATOM 1421 O O . GLN A 1 83 ? -2.195 -1.862 35.079 1.00 12.56 83 GLN A O 1
ATOM 1435 N N . VAL A 1 84 ? -3.828 -0.627 36.022 1.00 12.50 84 VAL A N 1
ATOM 1436 C CA . VAL A 1 84 ? -4.108 -1.605 37.065 1.00 11.46 84 VAL A CA 1
ATOM 1437 C C . VAL A 1 84 ? -4.728 -2.856 36.462 1.00 12.46 84 VAL A C 1
ATOM 1438 O O . VAL A 1 84 ? -5.649 -2.775 35.649 1.00 14.93 84 VAL A O 1
ATOM 1451 N N . ARG A 1 85 ? -4.229 -4.026 36.873 1.00 11.92 85 ARG A N 1
ATOM 1452 C CA . ARG A 1 85 ? -4.713 -5.312 36.373 1.00 12.27 85 ARG A CA 1
ATOM 1453 C C . ARG A 1 85 ? -5.390 -6.179 37.415 1.00 11.01 85 ARG A C 1
ATOM 1454 O O . ARG A 1 85 ? -6.133 -7.099 37.038 1.00 11.76 85 ARG A O 1
ATOM 1475 N N . SER A 1 86 ? -5.106 -5.968 38.701 1.00 12.02 86 SER A N 1
ATOM 1476 C CA . SER A 1 86 ? -5.650 -6.800 39.769 1.00 12.94 86 SER A CA 1
ATOM 1477 C C . SER A 1 86 ? -5.388 -6.073 41.067 1.00 12.71 86 SER A C 1
ATOM 1478 O O . SER A 1 86 ? -4.735 -5.018 41.048 1.00 11.80 86 SER A O 1
ATOM 1486 N N . PRO A 1 87 ? -5.815 -6.611 42.214 1.00 11.16 87 PRO A N 1
ATOM 1487 C CA . PRO A 1 87 ? -5.532 -5.922 43.481 1.00 10.83 87 PRO A CA 1
ATOM 1488 C C . PRO A 1 87 ? -4.055 -5.819 43.784 1.00 12.32 87 PRO A C 1
ATOM 1489 O O . PRO A 1 87 ? -3.670 -4.915 44.545 1.00 12.41 87 PRO A O 1
ATOM 1500 N N . ASP A 1 88 ? -3.218 -6.672 43.187 1.00 13.91 88 ASP A N 1
ATOM 1501 C CA . ASP A 1 88 ? -1.795 -6.670 43.512 1.00 12.97 88 ASP A CA 1
ATOM 1502 C C . ASP A 1 88 ? -0.868 -6.437 42.322 1.00 13.01 88 ASP A C 1
ATOM 1503 O O . ASP A 1 88 ? 0.345 -6.597 42.485 1.00 14.04 88 ASP A O 1
ATOM 1512 N N . SER A 1 89 ? -1.369 -6.015 41.152 1.00 13.13 89 SER A N 1
ATOM 1513 C CA . SER A 1 89 ? -0.523 -5.948 39.960 1.00 13.11 89 SER A CA 1
ATOM 1514 C C . SER A 1 89 ? -0.897 -4.754 39.106 1.00 11.58 89 SER A C 1
ATOM 1515 O O . SER A 1 89 ? -2.078 -4.545 38.814 1.00 12.75 89 SER A O 1
ATOM 1523 N N . VAL A 1 90 ? 0.122 -3.965 38.730 1.00 11.53 90 VAL A N 1
ATOM 1524 C CA . VAL A 1 90 ? -0.039 -2.784 37.892 1.00 11.17 90 VAL A CA 1
ATOM 1525 C C . VAL A 1 90 ? 0.971 -2.862 36.751 1.00 11.63 90 VAL A C 1
ATOM 1526 O O . VAL A 1 90 ? 2.167 -3.055 36.997 1.00 13.94 90 VAL A O 1
ATOM 1539 N N . GLU A 1 91 ? 0.515 -2.683 35.511 1.00 11.62 91 GLU A N 1
ATOM 1540 C CA . GLU A 1 91 ? 1.462 -2.610 34.400 1.00 12.27 91 GLU A CA 1
ATOM 1541 C C . GLU A 1 91 ? 1.783 -1.153 34.090 1.00 13.69 91 GLU A C 1
ATOM 1542 O O . GLU A 1 91 ? 0.948 -0.270 34.281 1.00 14.05 91 GLU A O 1
ATOM 1554 N N . VAL A 1 92 ? 3.019 -0.890 33.668 1.00 12.25 92 VAL A N 1
ATOM 1555 C CA . VAL A 1 92 ? 3.428 0.469 33.333 1.00 13.24 92 VAL A CA 1
ATOM 1556 C C . VAL A 1 92 ? 4.025 0.495 31.928 1.00 15.16 92 VAL A C 1
ATOM 1557 O O . VAL A 1 92 ? 4.581 -0.493 31.441 1.00 14.24 92 VAL A O 1
ATOM 1570 N N . ARG A 1 93 ? 3.882 1.648 31.278 1.00 12.67 93 ARG A N 1
ATOM 1571 C CA . ARG A 1 93 ? 4.488 1.916 29.976 1.00 14.62 93 ARG A CA 1
ATOM 1572 C C . ARG A 1 93 ? 5.032 3.339 30.010 1.00 14.69 93 ARG A C 1
ATOM 1573 O O . ARG A 1 93 ? 4.302 4.273 30.360 1.00 16.74 93 ARG A O 1
ATOM 1587 N N . PHE A 1 94 ? 6.312 3.521 29.692 1.00 14.56 94 PHE A N 1
ATOM 1588 C CA . PHE A 1 94 ? 6.857 4.860 29.837 1.00 14.30 94 PHE A CA 1
ATOM 1589 C C . PHE A 1 94 ? 8.025 5.088 28.891 1.00 14.61 94 PHE A C 1
ATOM 1590 O O . PHE A 1 94 ? 8.626 4.151 28.363 1.00 16.65 94 PHE A O 1
ATOM 1607 N N . LYS A 1 95 ? 8.290 6.374 28.656 1.00 16.54 95 LYS A N 1
ATOM 1608 C CA . LYS A 1 95 ? 9.445 6.843 27.916 1.00 18.45 95 LYS A CA 1
ATOM 1609 C C . LYS A 1 95 ? 10.521 7.318 28.879 1.00 17.48 95 LYS A C 1
ATOM 1610 O O . LYS A 1 95 ? 10.231 7.851 29.956 1.00 18.09 95 LYS A O 1
ATOM 1629 N N . SER A 1 96 ? 11.755 7.097 28.491 1.00 19.37 96 SER A N 1
ATOM 1630 C CA . SER A 1 96 ? 12.918 7.494 29.255 1.00 23.92 96 SER A CA 1
ATOM 1631 C C . SER A 1 96 ? 13.636 8.651 28.566 1.00 28.38 96 SER A C 1
ATOM 1632 O O . SER A 1 96 ? 13.586 8.812 27.337 1.00 29.85 96 SER A O 1
ATOM 1640 N N . SER A 1 97 ? 14.297 9.470 29.390 1.00 28.27 97 SER A N 1
ATOM 1641 C CA . SER A 1 97 ? 15.100 10.579 28.893 1.00 32.29 97 SER A CA 1
ATOM 1642 C C . SER A 1 97 ? 16.263 10.114 28.032 1.00 37.55 97 SER A C 1
ATOM 1643 O O . SER A 1 97 ? 16.811 10.919 27.272 1.00 39.90 97 SER A O 1
ATOM 1651 N N . ASP A 1 98 ? 16.681 8.857 28.143 1.00 41.38 98 ASP A N 1
ATOM 1652 C CA A ASP A 1 98 ? 17.733 8.325 27.277 0.61 44.01 98 ASP A CA 1
ATOM 1653 C CA B ASP A 1 98 ? 17.738 8.363 27.262 0.39 43.83 98 ASP A CA 1
ATOM 1654 C C . ASP A 1 98 ? 17.201 7.856 25.927 1.00 42.95 98 ASP A C 1
ATOM 1655 O O . ASP A 1 98 ? 17.955 7.260 25.147 1.00 42.85 98 ASP A O 1
ATOM 1671 N N . GLY A 1 99 ? 15.925 8.094 25.632 1.00 40.10 99 GLY A N 1
ATOM 1672 C CA . GLY A 1 99 ? 15.353 7.695 24.368 1.00 37.63 99 GLY A CA 1
ATOM 1673 C C . GLY A 1 99 ? 14.751 6.301 24.335 1.00 34.98 99 GLY A C 1
ATOM 1674 O O . GLY A 1 99 ? 14.193 5.918 23.305 1.00 35.94 99 GLY A O 1
ATOM 1678 N N . ARG A 1 100 ? 14.853 5.540 25.417 1.00 32.64 100 ARG A N 1
ATOM 1679 C CA . ARG A 1 100 ? 14.311 4.195 25.487 1.00 30.50 100 ARG A CA 1
ATOM 1680 C C . ARG A 1 100 ? 12.810 4.205 25.786 1.00 27.46 100 ARG A C 1
ATOM 1681 O O . ARG A 1 100 ? 12.272 5.135 26.392 1.00 26.54 100 ARG A O 1
ATOM 1702 N N . GLU A 1 101 ? 12.143 3.144 25.358 1.00 25.34 101 GLU A N 1
ATOM 1703 C CA . GLU A 1 101 ? 10.750 2.874 25.684 1.00 25.78 101 GLU A CA 1
ATOM 1704 C C . GLU A 1 101 ? 10.718 1.657 26.595 1.00 20.71 101 GLU A C 1
ATOM 1705 O O . GLU A 1 101 ? 11.346 0.643 26.274 1.00 21.56 101 GLU A O 1
ATOM 1714 N N . TYR A 1 102 ? 9.987 1.740 27.715 1.00 17.48 102 TYR A N 1
ATOM 1715 C CA . TYR A 1 102 ? 9.937 0.659 28.682 1.00 15.59 102 TYR A CA 1
ATOM 1716 C C . TYR A 1 102 ? 8.506 0.178 28.915 1.00 13.82 102 TYR A C 1
ATOM 1717 O O . TYR A 1 102 ? 7.539 0.948 28.802 1.00 15.17 102 TYR A O 1
ATOM 1735 N N . SER A 1 103 ? 8.404 -1.096 29.269 1.00 14.71 103 SER A N 1
ATOM 1736 C CA A SER A 1 103 ? 7.229 -1.667 29.901 0.32 14.10 103 SER A CA 1
ATOM 1737 C CA B SER A 1 103 ? 7.224 -1.648 29.914 0.68 14.76 103 SER A CA 1
ATOM 1738 C C . SER A 1 103 ? 7.665 -2.322 31.206 1.00 13.48 103 SER A C 1
ATOM 1739 O O . SER A 1 103 ? 8.848 -2.583 31.419 1.00 15.76 103 SER A O 1
ATOM 1752 N N . GLY A 1 104 ? 6.708 -2.583 32.077 1.00 12.81 104 GLY A N 1
ATOM 1753 C CA . GLY A 1 104 ? 7.087 -3.100 33.380 1.00 12.02 104 GLY A CA 1
ATOM 1754 C C . GLY A 1 104 ? 5.878 -3.358 34.242 1.00 12.02 104 GLY A C 1
ATOM 1755 O O . GLY A 1 104 ? 4.724 -3.234 33.811 1.00 12.49 104 GLY A O 1
ATOM 1759 N N . GLU A 1 105 ? 6.162 -3.756 35.477 1.00 11.80 105 GLU A N 1
ATOM 1760 C CA . GLU A 1 105 ? 5.122 -4.163 36.404 1.00 13.27 105 GLU A CA 1
ATOM 1761 C C . GLU A 1 105 ? 5.515 -3.781 37.821 1.00 13.25 105 GLU A C 1
ATOM 1762 O O . GLU A 1 105 ? 6.691 -3.829 38.180 1.00 14.65 105 GLU A O 1
ATOM 1774 N N . PHE A 1 106 ? 4.506 -3.368 38.596 1.00 11.20 106 PHE A N 1
ATOM 1775 C CA . PHE A 1 106 ? 4.549 -3.293 40.059 1.00 12.43 106 PHE A CA 1
ATOM 1776 C C . PHE A 1 106 ? 3.742 -4.460 40.616 1.00 12.21 106 PHE A C 1
ATOM 1777 O O . PHE A 1 106 ? 2.598 -4.702 40.173 1.00 14.25 106 PHE A O 1
ATOM 1794 N N . ARG A 1 107 ? 4.298 -5.144 41.611 1.00 11.80 107 ARG A N 1
ATOM 1795 C CA . ARG A 1 107 ? 3.671 -6.276 42.290 1.00 13.35 107 ARG A CA 1
ATOM 1796 C C . ARG A 1 107 ? 3.625 -5.970 43.787 1.00 12.53 107 ARG A C 1
ATOM 1797 O O . ARG A 1 107 ? 4.668 -5.728 44.417 1.00 14.82 107 ARG A O 1
ATOM 1818 N N . ARG A 1 108 ? 2.410 -5.948 44.348 1.00 13.93 108 ARG A N 1
ATOM 1819 C CA . ARG A 1 108 ? 2.225 -5.534 45.732 1.00 13.81 108 ARG A CA 1
ATOM 1820 C C . ARG A 1 108 ? 2.787 -6.585 46.670 1.00 15.29 108 ARG A C 1
ATOM 1821 O O . ARG A 1 108 ? 2.587 -7.787 46.465 1.00 17.15 108 ARG A O 1
ATOM 1842 N N . GLN A 1 109 ? 3.511 -6.122 47.699 1.00 18.70 109 GLN A N 1
ATOM 1843 C CA . GLN A 1 109 ? 4.085 -6.978 48.725 1.00 31.26 109 GLN A CA 1
ATOM 1844 C C . GLN A 1 109 ? 3.317 -6.808 50.028 1.00 49.96 109 GLN A C 1
ATOM 1845 O O . GLN A 1 109 ? 2.449 -5.944 50.162 1.00 50.48 109 GLN A O 1
ATOM 1859 N N . GLU A 1 110 ? 3.681 -7.626 51.011 1.00 66.73 110 GLU A N 1
ATOM 1860 C CA . GLU A 1 110 ? 3.269 -7.432 52.397 1.00 80.58 110 GLU A CA 1
ATOM 1861 C C . GLU A 1 110 ? 4.371 -6.666 53.124 1.00 91.83 110 GLU A C 1
ATOM 1862 O O . GLU A 1 110 ? 5.519 -7.119 53.170 1.00 98.29 110 GLU A O 1
ATOM 1874 N N . GLY A 1 111 ? 4.030 -5.502 53.668 1.00 94.83 111 GLY A N 1
ATOM 1875 C CA . GLY A 1 111 ? 4.983 -4.706 54.420 1.00 97.00 111 GLY A CA 1
ATOM 1876 C C . GLY A 1 111 ? 6.144 -4.209 53.584 1.00 98.53 111 GLY A C 1
ATOM 1877 O O . GLY A 1 111 ? 6.837 -3.269 53.971 1.00 99.74 111 GLY A O 1
ATOM 1881 N N . MET B 1 1 ? -3.769 18.028 -3.916 1.00 39.20 1 MET B N 1
ATOM 1882 C CA . MET B 1 1 ? -3.035 18.044 -2.633 1.00 35.58 1 MET B CA 1
ATOM 1883 C C . MET B 1 1 ? -1.546 18.129 -2.895 1.00 32.90 1 MET B C 1
ATOM 1884 O O . MET B 1 1 ? -1.092 17.882 -4.012 1.00 34.67 1 MET B O 1
ATOM 1900 N N . VAL B 1 2 ? -0.778 18.489 -1.867 1.00 29.45 2 VAL B N 1
ATOM 1901 C CA . VAL B 1 2 ? 0.662 18.560 -2.025 1.00 26.64 2 VAL B CA 1
ATOM 1902 C C . VAL B 1 2 ? 1.231 17.148 -2.090 1.00 25.92 2 VAL B C 1
ATOM 1903 O O . VAL B 1 2 ? 0.690 16.193 -1.505 1.00 26.97 2 VAL B O 1
ATOM 1916 N N . ASP B 1 3 ? 2.335 17.025 -2.813 1.00 23.80 3 ASP B N 1
ATOM 1917 C CA . ASP B 1 3 ? 3.183 15.840 -2.812 1.00 25.19 3 ASP B CA 1
ATOM 1918 C C . ASP B 1 3 ? 3.982 15.836 -1.512 1.00 22.58 3 ASP B C 1
ATOM 1919 O O . ASP B 1 3 ? 4.700 16.797 -1.218 1.00 24.41 3 ASP B O 1
ATOM 1928 N N . ALA B 1 4 ? 3.835 14.784 -0.709 1.00 22.24 4 ALA B N 1
ATOM 1929 C CA . ALA B 1 4 ? 4.329 14.854 0.667 1.00 21.91 4 ALA B CA 1
ATOM 1930 C C . ALA B 1 4 ? 5.845 15.049 0.720 1.00 21.39 4 ALA B C 1
ATOM 1931 O O . ALA B 1 4 ? 6.355 15.872 1.494 1.00 21.68 4 ALA B O 1
ATOM 1938 N N . ALA B 1 5 ? 6.589 14.261 -0.046 1.00 22.34 5 ALA B N 1
ATOM 1939 C CA . ALA B 1 5 ? 8.044 14.339 0.044 1.00 24.55 5 ALA B CA 1
ATOM 1940 C C . ALA B 1 5 ? 8.614 15.569 -0.666 1.00 26.33 5 ALA B C 1
ATOM 1941 O O . ALA B 1 5 ? 9.763 15.957 -0.391 1.00 27.98 5 ALA B O 1
ATOM 1948 N N . GLN B 1 6 ? 7.853 16.189 -1.572 1.00 27.10 6 GLN B N 1
ATOM 1949 C CA . GLN B 1 6 ? 8.256 17.469 -2.143 1.00 30.75 6 GLN B CA 1
ATOM 1950 C C . GLN B 1 6 ? 8.013 18.619 -1.179 1.00 27.99 6 GLN B C 1
ATOM 1951 O O . GLN B 1 6 ? 8.822 19.550 -1.096 1.00 28.41 6 GLN B O 1
ATOM 1965 N N . TYR B 1 7 ? 6.891 18.587 -0.467 1.00 26.11 7 TYR B N 1
ATOM 1966 C CA . TYR B 1 7 ? 6.413 19.750 0.271 1.00 23.40 7 TYR B CA 1
ATOM 1967 C C . TYR B 1 7 ? 6.888 19.790 1.724 1.00 22.52 7 TYR B C 1
ATOM 1968 O O . TYR B 1 7 ? 7.381 20.827 2.183 1.00 23.59 7 TYR B O 1
ATOM 1986 N N . PHE B 1 8 ? 6.757 18.695 2.459 1.00 21.46 8 PHE B N 1
ATOM 1987 C CA . PHE B 1 8 ? 6.904 18.820 3.904 1.00 21.33 8 PHE B CA 1
ATOM 1988 C C . PHE B 1 8 ? 8.341 18.927 4.401 1.00 21.64 8 PHE B C 1
ATOM 1989 O O . PHE B 1 8 ? 8.574 19.609 5.411 1.00 21.81 8 PHE B O 1
ATOM 2006 N N . PRO B 1 9 ? 9.323 18.281 3.764 1.00 23.03 9 PRO B N 1
ATOM 2007 C CA . PRO B 1 9 ? 10.686 18.318 4.312 1.00 23.18 9 PRO B CA 1
ATOM 2008 C C . PRO B 1 9 ? 11.191 19.740 4.527 1.00 26.14 9 PRO B C 1
ATOM 2009 O O . PRO B 1 9 ? 10.964 20.649 3.716 1.00 26.52 9 PRO B O 1
ATOM 2020 N N . GLY B 1 10 ? 11.880 19.926 5.646 1.00 24.92 10 GLY B N 1
ATOM 2021 C CA . GLY B 1 10 ? 12.352 21.238 6.005 1.00 25.95 10 GLY B CA 1
ATOM 2022 C C . GLY B 1 10 ? 12.263 21.496 7.488 1.00 24.90 10 GLY B C 1
ATOM 2023 O O . GLY B 1 10 ? 11.921 20.595 8.256 1.00 25.02 10 GLY B O 1
ATOM 2027 N N . THR B 1 11 ? 12.594 22.719 7.889 1.00 22.39 11 THR B N 1
ATOM 2028 C CA . THR B 1 11 ? 12.460 23.167 9.266 1.00 22.21 11 THR B CA 1
ATOM 2029 C C . THR B 1 11 ? 11.247 24.069 9.398 1.00 22.62 11 THR B C 1
ATOM 2030 O O . THR B 1 11 ? 11.016 24.945 8.558 1.00 23.40 11 THR B O 1
ATOM 2041 N N . TRP B 1 12 ? 10.484 23.857 10.469 1.00 21.67 12 TRP B N 1
ATOM 2042 C CA . TRP B 1 12 ? 9.240 24.566 10.694 1.00 19.20 12 TRP B CA 1
ATOM 2043 C C . TRP B 1 12 ? 9.174 24.983 12.145 1.00 18.76 12 TRP B C 1
ATOM 2044 O O . TRP B 1 12 ? 9.651 24.269 13.026 1.00 21.65 12 TRP B O 1
ATOM 2065 N N . GLU B 1 13 ? 8.567 26.128 12.391 1.00 20.81 13 GLU B N 1
ATOM 2066 C CA . GLU B 1 13 ? 8.183 26.476 13.748 1.00 23.19 13 GLU B CA 1
ATOM 2067 C C . GLU B 1 13 ? 6.751 26.025 13.969 1.00 20.96 13 GLU B C 1
ATOM 2068 O O . GLU B 1 13 ? 5.964 25.974 13.033 1.00 23.99 13 GLU B O 1
ATOM 2080 N N . PHE B 1 14 ? 6.430 25.618 15.193 1.00 17.45 14 PHE B N 1
ATOM 2081 C CA . PHE B 1 14 ? 5.072 25.203 15.493 1.00 19.23 14 PHE B CA 1
ATOM 2082 C C . PHE B 1 14 ? 4.545 25.937 16.722 1.00 19.49 14 PHE B C 1
ATOM 2083 O O . PHE B 1 14 ? 5.286 26.296 17.651 1.00 20.53 14 PHE B O 1
ATOM 2100 N N . ARG B 1 15 ? 3.248 26.178 16.700 1.00 18.94 15 ARG B N 1
ATOM 2101 C CA . ARG B 1 15 ? 2.541 26.759 17.832 1.00 20.68 15 ARG B CA 1
ATOM 2102 C C . ARG B 1 15 ? 1.195 26.069 17.878 1.00 19.21 15 ARG B C 1
ATOM 2103 O O . ARG B 1 15 ? 0.412 26.182 16.931 1.00 23.08 15 ARG B O 1
ATOM 2117 N N . PHE B 1 16 ? 0.940 25.338 18.956 1.00 18.72 16 PHE B N 1
ATOM 2118 C CA . PHE B 1 16 ? -0.286 24.587 19.160 1.00 17.98 16 PHE B CA 1
ATOM 2119 C C . PHE B 1 16 ? -0.955 25.071 20.446 1.00 17.97 16 PHE B C 1
ATOM 2120 O O . PHE B 1 16 ? -0.298 25.230 21.473 1.00 20.96 16 PHE B O 1
ATOM 2137 N N . ARG B 1 17 ? -2.272 25.251 20.412 1.00 17.19 17 ARG B N 1
ATOM 2138 C CA . ARG B 1 17 ? -2.975 25.820 21.544 1.00 17.92 17 ARG B CA 1
ATOM 2139 C C . ARG B 1 17 ? -4.325 25.147 21.700 1.00 19.71 17 ARG B C 1
ATOM 2140 O O . ARG B 1 17 ? -4.984 24.822 20.705 1.00 23.25 17 ARG B O 1
ATOM 2161 N N . SER B 1 18 ? -4.727 24.926 22.947 1.00 18.90 18 SER B N 1
ATOM 2162 C CA . SER B 1 18 ? -6.071 24.443 23.239 1.00 19.81 18 SER B CA 1
ATOM 2163 C C . SER B 1 18 ? -6.992 25.609 23.598 1.00 24.99 18 SER B C 1
ATOM 2164 O O . SER B 1 18 ? -6.551 26.723 23.875 1.00 25.85 18 SER B O 1
ATOM 2172 N N . SER B 1 19 ? -8.297 25.345 23.598 1.00 26.19 19 SER B N 1
ATOM 2173 C CA . SER B 1 19 ? -9.227 26.440 23.868 1.00 27.32 19 SER B CA 1
ATOM 2174 C C . SER B 1 19 ? -9.095 26.964 25.288 1.00 27.15 19 SER B C 1
ATOM 2175 O O . SER B 1 19 ? -9.463 28.118 25.545 1.00 28.95 19 SER B O 1
ATOM 2183 N N . ASP B 1 20 ? -8.569 26.168 26.214 1.00 26.10 20 ASP B N 1
ATOM 2184 C CA . ASP B 1 20 ? -8.386 26.637 27.579 1.00 26.31 20 ASP B CA 1
ATOM 2185 C C . ASP B 1 20 ? -7.021 27.276 27.806 1.00 27.17 20 ASP B C 1
ATOM 2186 O O . ASP B 1 20 ? -6.672 27.581 28.953 1.00 26.76 20 ASP B O 1
ATOM 2195 N N . GLY B 1 21 ? -6.234 27.459 26.756 1.00 26.65 21 GLY B N 1
ATOM 2196 C CA . GLY B 1 21 ? -5.028 28.246 26.845 1.00 27.27 21 GLY B CA 1
ATOM 2197 C C . GLY B 1 21 ? -3.750 27.466 27.043 1.00 25.86 21 GLY B C 1
ATOM 2198 O O . GLY B 1 21 ? -2.690 28.093 27.197 1.00 27.27 21 GLY B O 1
ATOM 2202 N N . LYS B 1 22 ? -3.797 26.138 27.066 1.00 21.69 22 LYS B N 1
ATOM 2203 C CA . LYS B 1 22 ? -2.543 25.393 27.091 1.00 20.77 22 LYS B CA 1
ATOM 2204 C C . LYS B 1 22 ? -1.877 25.513 25.727 1.00 19.67 22 LYS B C 1
ATOM 2205 O O . LYS B 1 22 ? -2.536 25.423 24.692 1.00 21.77 22 LYS B O 1
ATOM 2224 N N . GLU B 1 23 ? -0.583 25.763 25.717 1.00 18.71 23 GLU B N 1
ATOM 2225 C CA A GLU B 1 23 ? 0.123 26.023 24.476 0.67 21.61 23 GLU B CA 1
ATOM 2226 C CA B GLU B 1 23 ? 0.141 26.048 24.485 0.33 23.62 23 GLU B CA 1
ATOM 2227 C C . GLU B 1 23 ? 1.430 25.252 24.448 1.00 19.49 23 GLU B C 1
ATOM 2228 O O . GLU B 1 23 ? 2.069 25.059 25.487 1.00 20.39 23 GLU B O 1
ATOM 2251 N N . TYR B 1 24 ? 1.800 24.776 23.249 1.00 19.03 24 TYR B N 1
ATOM 2252 C CA . TYR B 1 24 ? 3.122 24.221 22.991 1.00 17.35 24 TYR B CA 1
ATOM 2253 C C . TYR B 1 24 ? 3.719 24.997 21.828 1.00 19.10 24 TYR B C 1
ATOM 2254 O O . TYR B 1 24 ? 3.029 25.250 20.838 1.00 19.08 24 TYR B O 1
ATOM 2272 N N . ARG B 1 25 ? 4.982 25.398 21.962 1.00 19.36 25 ARG B N 1
ATOM 2273 C CA . ARG B 1 25 ? 5.706 26.128 20.928 1.00 19.89 25 ARG B CA 1
ATOM 2274 C C . ARG B 1 25 ? 7.070 25.495 20.731 1.00 17.61 25 ARG B C 1
ATOM 2275 O O . ARG B 1 25 ? 7.682 25.015 21.696 1.00 19.92 25 ARG B O 1
ATOM 2296 N N . GLY B 1 26 ? 7.554 25.496 19.490 1.00 16.42 26 GLY B N 1
ATOM 2297 C CA . GLY B 1 26 ? 8.891 24.984 19.253 1.00 15.70 26 GLY B CA 1
ATOM 2298 C C . GLY B 1 26 ? 9.212 24.886 17.771 1.00 17.95 26 GLY B C 1
ATOM 2299 O O . GLY B 1 26 ? 8.609 25.579 16.945 1.00 18.39 26 GLY B O 1
ATOM 2303 N N A THR B 1 27 ? 10.138 23.976 17.467 0.58 17.66 27 THR B N 1
ATOM 2304 N N B THR B 1 27 ? 10.198 24.053 17.470 0.42 18.66 27 THR B N 1
ATOM 2305 C CA A THR B 1 27 ? 10.690 23.769 16.129 0.58 19.74 27 THR B CA 1
ATOM 2306 C CA B THR B 1 27 ? 10.674 23.890 16.105 0.42 21.44 27 THR B CA 1
ATOM 2307 C C A THR B 1 27 ? 10.629 22.285 15.785 0.58 20.99 27 THR B C 1
ATOM 2308 C C B THR B 1 27 ? 10.633 22.422 15.726 0.42 22.12 27 THR B C 1
ATOM 2309 O O A THR B 1 27 ? 10.896 21.429 16.639 0.58 19.15 27 THR B O 1
ATOM 2310 O O B THR B 1 27 ? 10.730 21.529 16.578 0.42 20.70 27 THR B O 1
ATOM 2331 N N A VAL B 1 28 ? 10.256 21.973 14.542 0.58 21.87 28 VAL B N 1
ATOM 2332 N N B VAL B 1 28 ? 10.482 22.186 14.431 0.42 23.30 28 VAL B N 1
ATOM 2333 C CA A VAL B 1 28 ? 10.316 20.606 14.052 0.58 23.00 28 VAL B CA 1
ATOM 2334 C CA B VAL B 1 28 ? 10.367 20.846 13.893 0.42 24.73 28 VAL B CA 1
ATOM 2335 C C A VAL B 1 28 ? 11.223 20.568 12.832 0.58 23.21 28 VAL B C 1
ATOM 2336 C C B VAL B 1 28 ? 11.323 20.707 12.720 0.42 24.24 28 VAL B C 1
ATOM 2337 O O A VAL B 1 28 ? 11.320 21.535 12.066 0.58 23.36 28 VAL B O 1
ATOM 2338 O O B VAL B 1 28 ? 11.542 21.650 11.951 0.42 24.60 28 VAL B O 1
ATOM 2363 N N A GLU B 1 29 ? 11.871 19.424 12.645 0.58 23.38 29 GLU B N 1
ATOM 2364 N N B GLU B 1 29 ? 11.887 19.513 12.581 0.42 24.46 29 GLU B N 1
ATOM 2365 C CA A GLU B 1 29 ? 12.523 19.095 11.387 0.58 24.12 29 GLU B CA 1
ATOM 2366 C CA B GLU B 1 29 ? 12.552 19.118 11.351 0.42 24.66 29 GLU B CA 1
ATOM 2367 C C A GLU B 1 29 ? 11.794 17.918 10.759 0.58 22.35 29 GLU B C 1
ATOM 2368 C C B GLU B 1 29 ? 11.810 17.933 10.756 0.42 22.74 29 GLU B C 1
ATOM 2369 O O A GLU B 1 29 ? 11.495 16.929 11.438 0.58 22.28 29 GLU B O 1
ATOM 2370 O O B GLU B 1 29 ? 11.526 16.952 11.453 0.42 22.68 29 GLU B O 1
ATOM 2387 N N . MET B 1 30 ? 11.487 18.034 9.476 1.00 21.35 30 MET B N 1
ATOM 2388 C CA . MET B 1 30 ? 10.805 16.980 8.752 1.00 21.78 30 MET B CA 1
ATOM 2389 C C . MET B 1 30 ? 11.709 16.468 7.643 1.00 23.43 30 MET B C 1
ATOM 2390 O O . MET B 1 30 ? 12.342 17.263 6.935 1.00 22.72 30 MET B O 1
ATOM 2404 N N . GLN B 1 31 ? 11.762 15.138 7.492 1.00 22.74 31 GLN B N 1
ATOM 2405 C CA . GLN B 1 31 ? 12.563 14.474 6.469 1.00 25.32 31 GLN B CA 1
ATOM 2406 C C . GLN B 1 31 ? 11.796 13.264 5.953 1.00 25.62 31 GLN B C 1
ATOM 2407 O O . GLN B 1 31 ? 11.144 12.573 6.740 1.00 26.77 31 GLN B O 1
ATOM 2416 N N . PRO B 1 32 ? 11.859 12.955 4.657 1.00 27.51 32 PRO B N 1
ATOM 2417 C CA . PRO B 1 32 ? 11.128 11.778 4.188 1.00 27.10 32 PRO B CA 1
ATOM 2418 C C . PRO B 1 32 ? 11.851 10.503 4.579 1.00 28.24 32 PRO B C 1
ATOM 2419 O O . PRO B 1 32 ? 13.074 10.400 4.480 1.00 30.40 32 PRO B O 1
ATOM 2430 N N . ARG B 1 33 ? 11.087 9.539 5.057 1.00 26.75 33 ARG B N 1
ATOM 2431 C CA . ARG B 1 33 ? 11.572 8.166 5.126 1.00 29.79 33 ARG B CA 1
ATOM 2432 C C . ARG B 1 33 ? 11.215 7.434 3.842 1.00 30.43 33 ARG B C 1
ATOM 2433 O O . ARG B 1 33 ? 12.051 6.731 3.267 1.00 32.44 33 ARG B O 1
ATOM 2445 N N . THR B 1 34 ? 9.983 7.632 3.370 1.00 28.85 34 THR B N 1
ATOM 2446 C CA . THR B 1 34 ? 9.540 7.181 2.055 1.00 27.65 34 THR B CA 1
ATOM 2447 C C . THR B 1 34 ? 8.595 8.248 1.519 1.00 26.67 34 THR B C 1
ATOM 2448 O O . THR B 1 34 ? 8.266 9.203 2.237 1.00 24.89 34 THR B O 1
ATOM 2459 N N . PRO B 1 35 ? 8.136 8.139 0.273 1.00 26.44 35 PRO B N 1
ATOM 2460 C CA . PRO B 1 35 ? 7.193 9.148 -0.221 1.00 25.31 35 PRO B CA 1
ATOM 2461 C C . PRO B 1 35 ? 5.864 9.177 0.512 1.00 25.97 35 PRO B C 1
ATOM 2462 O O . PRO B 1 35 ? 5.148 10.165 0.376 1.00 25.73 35 PRO B O 1
ATOM 2473 N N . THR B 1 36 ? 5.508 8.149 1.294 1.00 25.91 36 THR B N 1
ATOM 2474 C CA . THR B 1 36 ? 4.274 8.171 2.076 1.00 25.79 36 THR B CA 1
ATOM 2475 C C . THR B 1 36 ? 4.502 8.332 3.572 1.00 26.51 36 THR B C 1
ATOM 2476 O O . THR B 1 36 ? 3.530 8.300 4.330 1.00 26.42 36 THR B O 1
ATOM 2487 N N . GLU B 1 37 ? 5.743 8.495 4.023 1.00 25.92 37 GLU B N 1
ATOM 2488 C CA . GLU B 1 37 ? 6.034 8.628 5.457 1.00 28.32 37 GLU B CA 1
ATOM 2489 C C . GLU B 1 37 ? 7.068 9.726 5.644 1.00 23.43 37 GLU B C 1
ATOM 2490 O O . GLU B 1 37 ? 8.240 9.544 5.302 1.00 25.39 37 GLU B O 1
ATOM 2502 N N . ILE B 1 38 ? 6.644 10.848 6.211 1.00 22.03 38 ILE B N 1
ATOM 2503 C CA . ILE B 1 38 ? 7.529 11.956 6.540 1.00 21.97 38 ILE B CA 1
ATOM 2504 C C . ILE B 1 38 ? 7.815 11.894 8.040 1.00 22.90 38 ILE B C 1
ATOM 2505 O O . ILE B 1 38 ? 6.889 11.932 8.864 1.00 25.12 38 ILE B O 1
ATOM 2521 N N . GLU B 1 39 ? 9.086 11.784 8.398 1.00 24.10 39 GLU B N 1
ATOM 2522 C CA . GLU B 1 39 ? 9.471 11.735 9.803 1.00 27.40 39 GLU B CA 1
ATOM 2523 C C . GLU B 1 39 ? 9.585 13.137 10.379 1.00 24.64 39 GLU B C 1
ATOM 2524 O O . GLU B 1 39 ? 10.087 14.053 9.733 1.00 24.88 39 GLU B O 1
ATOM 2533 N N . ILE B 1 40 ? 9.138 13.290 11.620 1.00 23.34 40 ILE B N 1
ATOM 2534 C CA . ILE B 1 40 ? 9.173 14.556 12.335 1.00 23.78 40 ILE B CA 1
ATOM 2535 C C . ILE B 1 40 ? 10.028 14.374 13.584 1.00 24.26 40 ILE B C 1
ATOM 2536 O O . ILE B 1 40 ? 9.856 13.395 14.316 1.00 24.75 40 ILE B O 1
ATOM 2552 N N . ARG B 1 41 ? 10.935 15.308 13.823 1.00 25.17 41 ARG B N 1
ATOM 2553 C CA . ARG B 1 41 ? 11.627 15.428 15.102 1.00 27.57 41 ARG B CA 1
ATOM 2554 C C . ARG B 1 41 ? 11.366 16.825 15.632 1.00 23.52 41 ARG B C 1
ATOM 2555 O O . ARG B 1 41 ? 11.505 17.802 14.893 1.00 23.48 41 ARG B O 1
ATOM 2565 N N . PHE B 1 42 ? 11.013 16.939 16.912 1.00 23.53 42 PHE B N 1
ATOM 2566 C CA . PHE B 1 42 ? 10.689 18.256 17.430 1.00 23.72 42 PHE B CA 1
ATOM 2567 C C . PHE B 1 42 ? 11.281 18.507 18.810 1.00 21.06 42 PHE B C 1
ATOM 2568 O O . PHE B 1 42 ? 11.559 17.579 19.571 1.00 20.75 42 PHE B O 1
ATOM 2585 N N . LYS B 1 43 ? 11.498 19.792 19.087 1.00 21.52 43 LYS B N 1
ATOM 2586 C CA . LYS B 1 43 ? 11.926 20.289 20.383 1.00 21.13 43 LYS B CA 1
ATOM 2587 C C . LYS B 1 43 ? 11.131 21.551 20.675 1.00 21.13 43 LYS B C 1
ATOM 2588 O O . LYS B 1 43 ? 10.971 22.402 19.799 1.00 23.98 43 LYS B O 1
ATOM 2597 N N . GLY B 1 44 ? 10.668 21.696 21.900 1.00 19.53 44 GLY B N 1
ATOM 2598 C CA . GLY B 1 44 ? 9.857 22.839 22.212 1.00 18.26 44 GLY B CA 1
ATOM 2599 C C . GLY B 1 44 ? 9.643 22.963 23.693 1.00 17.20 44 GLY B C 1
ATOM 2600 O O . GLY B 1 44 ? 10.421 22.447 24.491 1.00 18.23 44 GLY B O 1
ATOM 2604 N N . GLN B 1 45 ? 8.591 23.707 24.036 1.00 16.27 45 GLN B N 1
ATOM 2605 C CA . GLN B 1 45 ? 8.226 23.978 25.411 1.00 17.80 45 GLN B CA 1
ATOM 2606 C C . GLN B 1 45 ? 6.718 24.039 25.547 1.00 18.27 45 GLN B C 1
ATOM 2607 O O . GLN B 1 45 ? 6.015 24.516 24.657 1.00 21.35 45 GLN B O 1
ATOM 2621 N N . SER B 1 46 ? 6.249 23.623 26.708 1.00 18.57 46 SER B N 1
ATOM 2622 C CA . SER B 1 46 ? 4.863 23.827 27.087 1.00 21.13 46 SER B CA 1
ATOM 2623 C C . SER B 1 46 ? 4.694 25.189 27.759 1.00 18.83 46 SER B C 1
ATOM 2624 O O . SER B 1 46 ? 5.657 25.883 28.099 1.00 17.92 46 SER B O 1
ATOM 2632 N N . SER B 1 47 ? 3.440 25.586 27.930 1.00 18.67 47 SER B N 1
ATOM 2633 C CA . SER B 1 47 ? 3.182 26.908 28.476 1.00 18.41 47 SER B CA 1
ATOM 2634 C C . SER B 1 47 ? 3.500 27.005 29.962 1.00 17.64 47 SER B C 1
ATOM 2635 O O . SER B 1 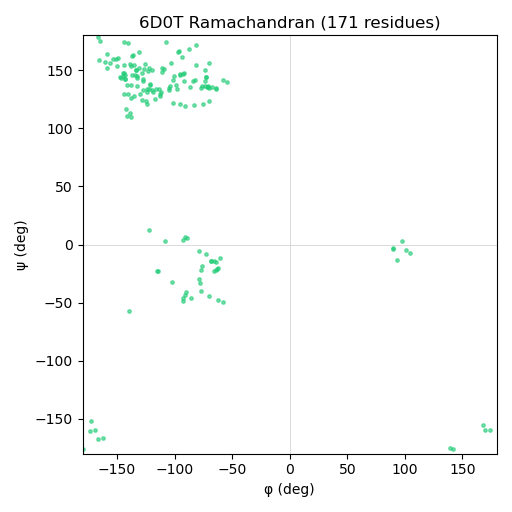47 ? 3.522 28.120 30.490 1.00 18.46 47 SER B O 1
ATOM 2643 N N . ASP B 1 48 ? 3.797 25.887 30.633 1.00 16.93 48 ASP B N 1
ATOM 2644 C CA . ASP B 1 48 ? 4.320 25.923 31.995 1.00 18.59 48 ASP B CA 1
ATOM 2645 C C . ASP B 1 48 ? 5.850 26.006 32.022 1.00 15.10 48 ASP B C 1
ATOM 2646 O O . ASP B 1 48 ? 6.452 25.912 33.093 1.00 18.18 48 ASP B O 1
ATOM 2655 N N . GLY B 1 49 ? 6.483 26.147 30.862 1.00 16.63 49 GLY B N 1
ATOM 2656 C CA . GLY B 1 49 ? 7.913 26.261 30.773 1.00 17.84 49 GLY B CA 1
ATOM 2657 C C . GLY B 1 49 ? 8.649 24.958 30.549 1.00 18.97 49 GLY B C 1
ATOM 2658 O O . GLY B 1 49 ? 9.834 24.996 30.207 1.00 21.51 49 GLY B O 1
ATOM 2662 N N . ARG B 1 50 ? 8.000 23.819 30.716 1.00 17.85 50 ARG B N 1
ATOM 2663 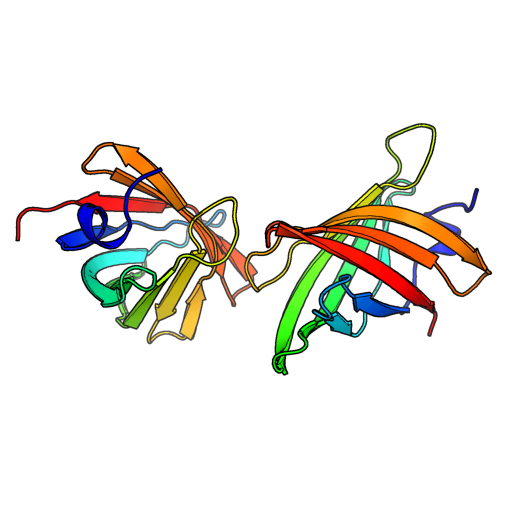C CA . ARG B 1 50 ? 8.714 22.552 30.645 1.00 18.97 50 ARG B CA 1
ATOM 2664 C C . ARG B 1 50 ? 9.214 22.298 29.223 1.00 17.51 50 ARG B C 1
ATOM 2665 O O . ARG B 1 50 ? 8.463 22.468 28.259 1.00 18.27 50 ARG B O 1
ATOM 2674 N N . PRO B 1 51 ? 10.458 21.860 29.059 1.00 17.35 51 PRO B N 1
ATOM 2675 C CA . PRO B 1 51 ? 10.905 21.459 27.729 1.00 17.82 51 PRO B CA 1
ATOM 2676 C C . PRO B 1 51 ? 10.276 20.130 27.333 1.00 20.72 51 PRO B C 1
ATOM 2677 O O . PRO B 1 51 ? 10.092 19.232 28.155 1.00 21.51 51 PRO B O 1
ATOM 2688 N N . VAL B 1 52 ? 9.971 20.008 26.039 1.00 20.46 52 VAL B N 1
ATOM 2689 C CA . VAL B 1 52 ? 9.453 18.778 25.473 1.00 22.49 52 VAL B CA 1
ATOM 2690 C C . VAL B 1 52 ? 10.208 18.488 24.186 1.00 22.71 52 VAL B C 1
ATOM 2691 O O . VAL B 1 52 ? 10.693 19.398 23.505 1.00 24.12 52 VAL B O 1
ATOM 2704 N N . GLU B 1 53 ? 10.333 17.207 23.877 1.00 23.82 53 GLU B N 1
ATOM 2705 C CA . GLU B 1 53 ? 10.928 16.791 22.622 1.00 28.31 53 GLU B CA 1
ATOM 2706 C C . GLU B 1 53 ? 10.315 15.462 22.236 1.00 28.58 53 GLU B C 1
ATOM 2707 O O . GLU B 1 53 ? 9.743 14.754 23.070 1.00 30.15 53 GLU B O 1
ATOM 2719 N N . GLY B 1 54 ? 10.406 15.122 20.950 1.00 27.45 54 GLY B N 1
ATOM 2720 C CA . GLY B 1 54 ? 9.925 13.814 20.561 1.00 28.02 54 GLY B CA 1
ATOM 2721 C C . GLY B 1 54 ? 9.951 13.622 19.059 1.00 27.77 54 GLY B C 1
ATOM 2722 O O . GLY B 1 54 ? 10.650 14.328 18.340 1.00 28.61 54 GLY B O 1
ATOM 2726 N N . ARG B 1 55 ? 9.156 12.654 18.615 1.00 25.66 55 ARG B N 1
ATOM 2727 C CA . ARG B 1 55 ? 9.174 12.205 17.239 1.00 25.34 55 ARG B CA 1
ATOM 2728 C C . ARG B 1 55 ? 7.744 11.989 16.784 1.00 23.59 55 ARG B C 1
ATOM 2729 O O . ARG B 1 55 ? 6.843 11.738 17.581 1.00 28.97 55 ARG B O 1
ATOM 2738 N N . GLY B 1 56 ? 7.547 12.070 15.484 1.00 22.65 56 GLY B N 1
ATOM 2739 C CA . GLY B 1 56 ? 6.238 11.824 14.934 1.00 22.16 56 GLY B CA 1
ATOM 2740 C C . GLY B 1 56 ? 6.342 11.552 13.457 1.00 21.30 56 GLY B C 1
ATOM 2741 O O . GLY B 1 56 ? 7.422 11.302 12.923 1.00 20.93 56 GLY B O 1
ATOM 2745 N N . SER B 1 57 ? 5.200 11.584 12.802 1.00 21.75 57 SER B N 1
ATOM 2746 C CA . SER B 1 57 ? 5.205 11.366 11.368 1.00 22.12 57 SER B CA 1
ATOM 2747 C C . SER B 1 57 ? 3.979 12.011 10.748 1.00 23.56 57 SER B C 1
ATOM 2748 O O . SER B 1 57 ? 2.946 12.218 11.399 1.00 25.42 57 SER B O 1
ATOM 2756 N N . ILE B 1 58 ? 4.124 12.310 9.460 1.00 23.29 58 ILE B N 1
ATOM 2757 C CA . ILE B 1 58 ? 3.034 12.639 8.562 1.00 22.75 58 ILE B CA 1
ATOM 2758 C C . ILE B 1 58 ? 2.968 11.499 7.560 1.00 25.43 58 ILE B C 1
ATOM 2759 O O . ILE B 1 58 ? 3.993 11.124 6.973 1.00 26.74 58 ILE B O 1
ATOM 2775 N N . GLU B 1 59 ? 1.789 10.926 7.389 1.00 27.43 59 GLU B N 1
ATOM 2776 C CA . GLU B 1 59 ? 1.664 9.735 6.573 1.00 31.33 59 GLU B CA 1
ATOM 2777 C C . GLU B 1 59 ? 0.496 9.868 5.614 1.00 29.20 59 GLU B C 1
ATOM 2778 O O . GLU B 1 59 ? -0.487 10.576 5.882 1.00 28.60 59 GLU B O 1
ATOM 2790 N N . VAL B 1 60 ? 0.661 9.201 4.474 1.00 25.90 60 VAL B N 1
ATOM 2791 C CA . VAL B 1 60 ? -0.418 8.953 3.539 1.00 25.01 60 VAL B CA 1
ATOM 2792 C C . VAL B 1 60 ? -1.034 7.621 3.932 1.00 25.10 60 VAL B C 1
ATOM 2793 O O . VAL B 1 60 ? -0.347 6.590 3.946 1.00 25.13 60 VAL B O 1
ATOM 2806 N N . ARG B 1 61 ? -2.319 7.640 4.274 1.00 28.23 61 ARG B N 1
ATOM 2807 C CA . ARG B 1 61 ? -3.022 6.405 4.587 1.00 33.00 61 ARG B CA 1
ATOM 2808 C C . ARG B 1 61 ? -4.422 6.443 4.003 1.00 32.86 61 ARG B C 1
ATOM 2809 O O . ARG B 1 61 ? -4.770 5.591 3.180 1.00 33.07 61 ARG B O 1
ATOM 2830 N N . SER B 1 62 ? -5.213 7.437 4.374 1.00 32.66 62 SER B N 1
ATOM 2831 C CA . SER B 1 62 ? -6.576 7.492 3.864 1.00 34.03 62 SER B CA 1
ATOM 2832 C C . SER B 1 62 ? -6.661 8.353 2.611 1.00 31.87 62 SER B C 1
ATOM 2833 O O . SER B 1 62 ? -5.772 9.165 2.336 1.00 30.44 62 SER B O 1
ATOM 2841 N N . PRO B 1 63 ? -7.727 8.190 1.827 1.00 30.40 63 PRO B N 1
ATOM 2842 C CA . PRO B 1 63 ? -7.906 9.028 0.629 1.00 33.29 63 PRO B CA 1
ATOM 2843 C C . PRO B 1 63 ? -8.093 10.510 0.895 1.00 38.20 63 PRO B C 1
ATOM 2844 O O . PRO B 1 63 ? -7.901 11.315 -0.027 1.00 40.18 63 PRO B O 1
ATOM 2855 N N . TYR B 1 64 ? -8.522 10.904 2.086 1.00 38.56 64 TYR B N 1
ATOM 2856 C CA . TYR B 1 64 ? -9.054 12.254 2.227 1.00 43.14 64 TYR B CA 1
ATOM 2857 C C . TYR B 1 64 ? -7.983 13.276 2.593 1.00 41.42 64 TYR B C 1
ATOM 2858 O O . TYR B 1 64 ? -7.980 14.399 2.077 1.00 43.04 64 TYR B O 1
ATOM 2862 N N . GLU B 1 65 ? -7.078 12.918 3.484 1.00 37.54 65 GLU B N 1
ATOM 2863 C CA . GLU B 1 65 ? -6.296 13.937 4.157 1.00 36.79 65 GLU B CA 1
ATOM 2864 C C . GLU B 1 65 ? -5.026 13.311 4.698 1.00 28.00 65 GLU B C 1
ATOM 2865 O O . GLU B 1 65 ? -4.897 12.092 4.802 1.00 28.36 65 GLU B O 1
ATOM 2877 N N . TYR B 1 66 ? -4.088 14.176 5.029 1.00 25.06 66 TYR B N 1
ATOM 2878 C CA . TYR B 1 66 ? -2.877 13.782 5.717 1.00 24.34 66 TYR B CA 1
ATOM 2879 C C . TYR B 1 66 ? -3.130 13.537 7.195 1.00 27.56 66 TYR B C 1
ATOM 2880 O O . TYR B 1 66 ? -3.778 14.343 7.863 1.00 29.79 66 TYR B O 1
ATOM 2898 N N . ARG B 1 67 ? -2.583 12.433 7.682 1.00 27.16 67 ARG B N 1
ATOM 2899 C CA . ARG B 1 67 ? -2.620 12.032 9.073 1.00 29.92 67 ARG B CA 1
ATOM 2900 C C . ARG B 1 67 ? -1.345 12.488 9.747 1.00 27.15 67 ARG B C 1
ATOM 2901 O O . ARG B 1 67 ? -0.270 12.465 9.142 1.00 28.52 67 ARG B O 1
ATOM 2922 N N . PHE B 1 68 ? -1.465 12.859 11.016 1.00 25.86 68 PHE B N 1
ATOM 2923 C CA . PHE B 1 68 ? -0.360 13.392 11.793 1.00 25.36 68 PHE B CA 1
ATOM 2924 C C . PHE B 1 68 ? -0.322 12.691 13.146 1.00 24.07 68 PHE B C 1
ATOM 2925 O O . PHE B 1 68 ? -1.360 12.485 13.754 1.00 23.07 68 PHE B O 1
ATOM 2942 N N . GLU B 1 69 ? 0.871 12.303 13.608 1.00 22.77 69 GLU B N 1
ATOM 2943 C CA . GLU B 1 69 ? 1.034 11.818 14.973 1.00 25.47 69 GLU B CA 1
ATOM 2944 C C . GLU B 1 69 ? 2.370 12.284 15.530 1.00 26.69 69 GLU B C 1
ATOM 2945 O O . GLU B 1 69 ? 3.357 12.367 14.807 1.00 28.00 69 GLU B O 1
ATOM 2952 N N . MET B 1 70 ? 2.397 12.571 16.836 1.00 29.76 70 MET B N 1
ATOM 2953 C CA . MET B 1 70 ? 3.634 12.929 17.528 1.00 33.35 70 MET B CA 1
ATOM 2954 C C . MET B 1 70 ? 3.611 12.277 18.903 1.00 33.94 70 MET B C 1
ATOM 2955 O O . MET B 1 70 ? 2.553 12.160 19.524 1.00 33.42 70 MET B O 1
ATOM 2969 N N A GLN B 1 71 ? 4.762 11.799 19.352 0.71 32.14 71 GLN B N 1
ATOM 2970 N N B GLN B 1 71 ? 4.785 11.848 19.361 0.29 35.53 71 GLN B N 1
ATOM 2971 C CA A GLN B 1 71 ? 4.912 11.278 20.707 0.71 37.14 71 GLN B CA 1
ATOM 2972 C CA B GLN B 1 71 ? 4.973 11.326 20.708 0.29 40.52 71 GLN B CA 1
ATOM 2973 C C A GLN B 1 71 ? 5.978 12.096 21.406 0.71 33.22 71 GLN B C 1
ATOM 2974 C C B GLN B 1 71 ? 6.101 12.088 21.380 0.29 37.88 71 GLN B C 1
ATOM 2975 O O A GLN B 1 71 ? 7.082 12.248 20.882 0.71 31.01 71 GLN B O 1
ATOM 2976 O O B GLN B 1 71 ? 7.152 12.315 20.777 0.29 35.49 71 GLN B O 1
ATOM 3003 N N A SER B 1 72 ? 5.663 12.584 22.603 0.71 35.30 72 SER B N 1
ATOM 3004 N N B SER B 1 72 ? 5.887 12.463 22.635 0.29 39.81 72 SER B N 1
ATOM 3005 C CA A SER B 1 72 ? 6.523 13.532 23.287 0.71 41.46 72 SER B CA 1
ATOM 3006 C CA B SER B 1 72 ? 6.866 13.214 23.403 0.29 43.89 72 SER B CA 1
ATOM 3007 C C A SER B 1 72 ? 7.185 12.890 24.491 0.71 41.81 72 SER B C 1
ATOM 3008 C C B SER B 1 72 ? 7.604 12.276 24.348 0.29 44.97 72 SER B C 1
ATOM 3009 O O A SER B 1 72 ? 6.746 11.857 25.000 0.71 40.88 72 SER B O 1
ATOM 3010 O O B SER B 1 72 ? 7.018 11.325 24.873 0.29 44.61 72 SER B O 1
ATOM 3025 N N A SER B 1 73 ? 8.267 13.540 24.915 0.71 42.05 73 SER B N 1
ATOM 3026 N N B SER B 1 73 ? 8.888 12.559 24.575 0.29 45.82 73 SER B N 1
ATOM 3027 C CA A SER B 1 73 ? 9.025 13.128 26.088 0.71 42.71 73 SER B CA 1
ATOM 3028 C CA B SER B 1 73 ? 9.710 11.756 25.476 0.29 47.97 73 SER B CA 1
ATOM 3029 C C A SER B 1 73 ? 8.184 13.170 27.348 0.71 44.37 73 SER B C 1
ATOM 3030 C C B SER B 1 73 ? 9.188 11.815 26.907 0.29 46.98 73 SER B C 1
ATOM 3031 O O A SER B 1 73 ? 8.469 12.438 28.301 0.71 42.94 73 SER B O 1
ATOM 3032 O O B SER B 1 73 ? 9.728 11.141 27.792 0.29 44.08 73 SER B O 1
ATOM 3047 N N A ASP B 1 74 ? 7.179 14.048 27.399 0.71 48.24 74 ASP B N 1
ATOM 3048 N N B ASP B 1 74 ? 8.158 12.630 27.153 0.29 48.83 74 ASP B N 1
ATOM 3049 C CA A ASP B 1 74 ? 6.354 14.165 28.595 0.71 51.56 74 ASP B CA 1
ATOM 3050 C CA B ASP B 1 74 ? 7.506 12.690 28.454 0.29 51.90 74 ASP B CA 1
ATOM 3051 C C A ASP B 1 74 ? 5.319 13.052 28.687 0.71 50.79 74 ASP B C 1
ATOM 3052 C C B ASP B 1 74 ? 6.151 11.983 28.469 0.29 50.37 74 ASP B C 1
ATOM 3053 O O A ASP B 1 74 ? 4.391 13.151 29.500 0.71 50.20 74 ASP B O 1
ATOM 3054 O O B ASP B 1 74 ? 5.405 12.115 29.445 0.29 50.02 74 ASP B O 1
ATOM 3071 N N A GLY B 1 75 ? 5.492 11.989 27.893 0.71 49.77 75 GLY B N 1
ATOM 3072 N N B GLY B 1 75 ? 5.811 11.243 27.411 0.29 48.73 75 GLY B N 1
ATOM 3073 C CA A GLY B 1 75 ? 4.583 10.868 27.846 0.71 47.11 75 GLY B CA 1
ATOM 3074 C CA B GLY B 1 75 ? 4.709 10.304 27.439 0.29 46.62 75 GLY B CA 1
ATOM 3075 C C A GLY B 1 75 ? 3.385 11.056 26.943 0.71 44.56 75 GLY B C 1
ATOM 3076 C C B GLY B 1 75 ? 3.456 10.728 26.694 0.29 44.52 75 GLY B C 1
ATOM 3077 O O A GLY B 1 75 ? 2.641 10.090 26.718 0.71 42.60 75 GLY B O 1
ATOM 3078 O O B GLY B 1 75 ? 2.591 9.878 26.451 0.29 43.41 75 GLY B O 1
ATOM 3085 N N A ALA B 1 76 ? 3.173 12.255 26.410 0.71 42.13 76 ALA B N 1
ATOM 3086 N N B ALA B 1 76 ? 3.313 12.003 26.339 0.29 42.83 76 ALA B N 1
ATOM 3087 C CA A ALA B 1 76 ? 1.952 12.534 25.680 0.71 40.62 76 ALA B CA 1
ATOM 3088 C CA B ALA B 1 76 ? 2.096 12.447 25.672 0.29 41.17 76 ALA B CA 1
ATOM 3089 C C A ALA B 1 76 ? 2.005 11.954 24.274 0.71 37.46 76 ALA B C 1
ATOM 3090 C C B ALA B 1 76 ? 2.039 11.920 24.241 0.29 37.94 76 ALA B C 1
ATOM 3091 O O A ALA B 1 76 ? 3.070 11.793 23.668 0.71 35.94 76 ALA B O 1
ATOM 3092 O O B ALA B 1 76 ? 3.065 11.768 23.572 0.29 37.14 76 ALA B O 1
ATOM 3105 N N . ARG B 1 77 ? 0.823 11.636 23.770 1.00 35.73 77 ARG B N 1
ATOM 3106 C CA . ARG B 1 77 ? 0.614 11.213 22.395 1.00 35.72 77 ARG B CA 1
ATOM 3107 C C . ARG B 1 77 ? -0.365 12.181 21.739 1.00 30.40 77 ARG B C 1
ATOM 3108 O O . ARG B 1 77 ? -1.402 12.515 22.329 1.00 26.99 77 ARG B O 1
ATOM 3129 N N . TRP B 1 78 ? -0.017 12.644 20.531 1.00 29.11 78 TRP B N 1
ATOM 3130 C CA . TRP B 1 78 ? -0.814 13.585 19.765 1.00 27.61 78 TRP B CA 1
ATOM 3131 C C . TRP B 1 78 ? -1.221 12.911 18.462 1.00 28.07 78 TRP B C 1
ATOM 3132 O O . TRP B 1 78 ? -0.368 12.352 17.769 1.00 32.80 78 TRP B O 1
ATOM 3153 N N . GLU B 1 79 ? -2.507 12.980 18.111 1.00 25.75 79 GLU B N 1
ATOM 3154 C CA . GLU B 1 79 ? -2.982 12.350 16.881 1.00 26.43 79 GLU B CA 1
ATOM 3155 C C . GLU B 1 79 ? -4.015 13.238 16.208 1.00 23.59 79 GLU B C 1
ATOM 3156 O O . GLU B 1 79 ? -4.995 13.634 16.838 1.00 23.41 79 GLU B O 1
ATOM 3165 N N . GLY B 1 80 ? -3.832 13.506 14.916 1.00 23.37 80 GLY B N 1
ATOM 3166 C CA . GLY B 1 80 ? -4.766 14.368 14.217 1.00 23.76 80 GLY B CA 1
ATOM 3167 C C . GLY B 1 80 ? -4.582 14.467 12.723 1.00 22.89 80 GLY B C 1
ATOM 3168 O O . GLY B 1 80 ? -4.100 13.543 12.069 1.00 22.97 80 GLY B O 1
ATOM 3172 N N . THR B 1 81 ? -4.983 15.604 12.174 1.00 22.76 81 THR B N 1
ATOM 3173 C CA . THR B 1 81 ? -4.954 15.843 10.747 1.00 23.91 81 THR B CA 1
ATOM 3174 C C . THR B 1 81 ? -4.293 17.178 10.454 1.00 22.44 81 THR B C 1
ATOM 3175 O O . THR B 1 81 ? -4.121 18.035 11.334 1.00 23.59 81 THR B O 1
ATOM 3186 N N . LEU B 1 82 ? -3.949 17.354 9.179 1.00 20.60 82 LEU B N 1
ATOM 3187 C CA . LEU B 1 82 ? -3.305 18.567 8.695 1.00 22.18 82 LEU B CA 1
ATOM 3188 C C . LEU B 1 82 ? -4.107 19.137 7.533 1.00 22.30 82 LEU B C 1
ATOM 3189 O O . LEU B 1 82 ? -4.807 18.404 6.825 1.00 24.53 82 LEU B O 1
ATOM 3205 N N . GLN B 1 83 ? -3.964 20.447 7.330 1.00 20.66 83 GLN B N 1
ATOM 3206 C CA . GLN B 1 83 ? -4.485 21.119 6.139 1.00 23.30 83 GLN B CA 1
ATOM 3207 C C . GLN B 1 83 ? -3.476 22.165 5.707 1.00 20.66 83 GLN B C 1
ATOM 3208 O O . GLN B 1 83 ? -3.291 23.191 6.379 1.00 21.58 83 GLN B O 1
ATOM 3222 N N . VAL B 1 84 ? -2.835 21.908 4.570 1.00 19.25 84 VAL B N 1
ATOM 3223 C CA . VAL B 1 84 ? -1.936 22.885 3.977 1.00 18.86 84 VAL B CA 1
ATOM 3224 C C . VAL B 1 84 ? -2.734 24.117 3.568 1.00 20.04 84 VAL B C 1
ATOM 3225 O O . VAL B 1 84 ? -3.805 24.016 2.958 1.00 22.15 84 VAL B O 1
ATOM 3238 N N . ARG B 1 85 ? -2.205 25.295 3.899 1.00 18.75 85 ARG B N 1
ATOM 3239 C CA . ARG B 1 85 ? -2.847 26.566 3.590 1.00 20.26 85 ARG B CA 1
ATOM 3240 C C . ARG B 1 85 ? -2.066 27.433 2.621 1.00 19.49 85 ARG B C 1
ATOM 3241 O O . ARG B 1 85 ? -2.653 28.335 2.021 1.00 19.43 85 ARG B O 1
ATOM 3262 N N . SER B 1 86 ? -0.767 27.232 2.514 1.00 20.88 86 SER B N 1
ATOM 3263 C CA . SER B 1 86 ? 0.109 28.044 1.681 1.00 20.70 86 SER B CA 1
ATOM 3264 C C . SER B 1 86 ? 1.430 27.308 1.497 1.00 20.10 86 SER B C 1
ATOM 3265 O O . SER B 1 86 ? 1.644 26.254 2.118 1.00 20.13 86 SER B O 1
ATOM 3273 N N . PRO B 1 87 ? 2.352 27.827 0.686 1.00 20.47 87 PRO B N 1
ATOM 3274 C CA . PRO B 1 87 ? 3.655 27.161 0.559 1.00 22.58 87 PRO B CA 1
ATOM 3275 C C . PRO B 1 87 ? 4.421 27.064 1.874 1.00 24.18 87 PRO B C 1
ATOM 3276 O O . PRO B 1 87 ? 5.263 26.177 2.015 1.00 23.67 87 PRO B O 1
ATOM 3287 N N A ASP B 1 88 ? 4.156 27.938 2.844 0.49 26.36 88 ASP B N 1
ATOM 3288 N N B ASP B 1 88 ? 4.137 27.922 2.850 0.51 26.15 88 ASP B N 1
ATOM 3289 C CA A ASP B 1 88 ? 4.926 27.941 4.084 0.49 32.10 88 ASP B CA 1
ATOM 3290 C CA B ASP B 1 88 ? 4.902 27.931 4.092 0.51 31.72 88 ASP B CA 1
ATOM 3291 C C A ASP B 1 88 ? 4.070 27.783 5.337 0.49 26.36 88 ASP B C 1
ATOM 3292 C C B ASP B 1 88 ? 4.038 27.774 5.341 0.51 25.86 88 ASP B C 1
ATOM 3293 O O A ASP B 1 88 ? 4.552 28.088 6.425 0.49 24.99 88 ASP B O 1
ATOM 3294 O O B ASP B 1 88 ? 4.528 28.027 6.437 0.51 24.18 88 ASP B O 1
ATOM 3311 N N A SER B 1 89 ? 2.830 27.299 5.233 0.49 23.65 89 SER B N 1
ATOM 3312 N N B SER B 1 89 ? 2.784 27.326 5.220 0.51 23.53 89 SER B N 1
ATOM 3313 C CA A SER B 1 89 ? 1.991 27.214 6.422 0.49 21.46 89 SER B CA 1
ATOM 3314 C CA B SER B 1 89 ? 1.896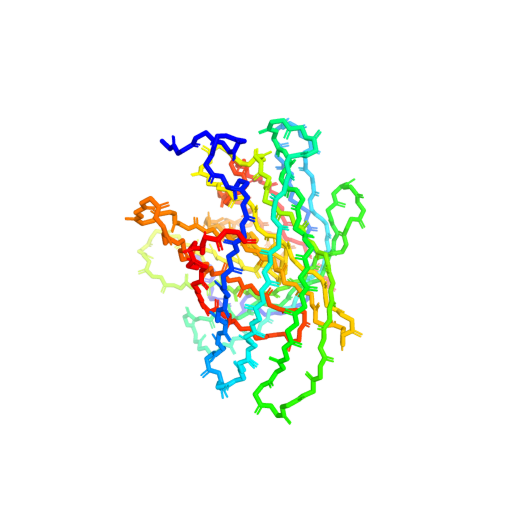 27.259 6.379 0.51 21.73 89 SER B CA 1
ATOM 3315 C C A SER B 1 89 ? 1.012 26.052 6.316 0.49 19.99 89 SER B C 1
ATOM 3316 C C B SER B 1 89 ? 0.999 26.033 6.300 0.51 20.09 89 SER B C 1
ATOM 3317 O O A SER B 1 89 ? 0.370 25.845 5.278 0.49 20.44 89 SER B O 1
ATOM 3318 O O B SER B 1 89 ? 0.394 25.758 5.256 0.51 20.43 89 SER B O 1
ATOM 3333 N N . VAL B 1 90 ? 0.893 25.320 7.419 1.00 18.61 90 VAL B N 1
ATOM 3334 C CA . VAL B 1 90 ? 0.053 24.143 7.528 1.00 18.52 90 VAL B CA 1
ATOM 3335 C C . VAL B 1 90 ? -0.732 24.280 8.823 1.00 19.11 90 VAL B C 1
ATOM 3336 O O . VAL B 1 90 ? -0.147 24.518 9.883 1.00 19.24 90 VAL B O 1
ATOM 3349 N N . GLU B 1 91 ? -2.047 24.096 8.742 1.00 19.42 91 GLU B N 1
ATOM 3350 C CA . GLU B 1 91 ? -2.889 24.077 9.932 1.00 21.36 91 GLU B CA 1
ATOM 3351 C C . GLU B 1 91 ? -3.038 22.650 10.452 1.00 20.38 91 GLU B C 1
ATOM 3352 O O . GLU B 1 91 ? -3.133 21.700 9.678 1.00 20.67 91 GLU B O 1
ATOM 3364 N N . VAL B 1 92 ? -3.020 22.502 11.781 1.00 21.69 92 VAL B N 1
ATOM 3365 C CA . VAL B 1 92 ? -3.032 21.205 12.432 1.00 23.25 92 VAL B CA 1
ATOM 3366 C C . VAL B 1 92 ? -4.158 21.206 13.453 1.00 23.57 92 VAL B C 1
ATOM 3367 O O . VAL B 1 92 ? -4.420 22.231 14.092 1.00 23.76 92 VAL B O 1
ATOM 3380 N N . ARG B 1 93 ? -4.829 20.069 13.585 1.00 23.53 93 ARG B N 1
ATOM 3381 C CA . ARG B 1 93 ? -5.819 19.834 14.632 1.00 28.95 93 ARG B CA 1
ATOM 3382 C C . ARG B 1 93 ? -5.554 18.444 15.188 1.00 24.98 93 ARG B C 1
ATOM 3383 O O . ARG B 1 93 ? -5.445 17.480 14.425 1.00 24.10 93 ARG B O 1
ATOM 3392 N N . PHE B 1 94 ? -5.417 18.321 16.506 1.00 23.62 94 PHE B N 1
ATOM 3393 C CA . PHE B 1 94 ? -5.168 16.992 17.026 1.00 21.69 94 PHE B CA 1
ATOM 3394 C C . PHE B 1 94 ? -5.751 16.838 18.415 1.00 20.72 94 PHE B C 1
ATOM 3395 O O . PHE B 1 94 ? -6.030 17.811 19.127 1.00 19.94 94 PHE B O 1
ATOM 3412 N N . LYS B 1 95 ? -5.920 15.587 18.783 1.00 20.15 95 LYS B N 1
ATOM 3413 C CA . LYS B 1 95 ? -6.287 15.217 20.143 1.00 22.26 95 LYS B CA 1
ATOM 3414 C C . LYS B 1 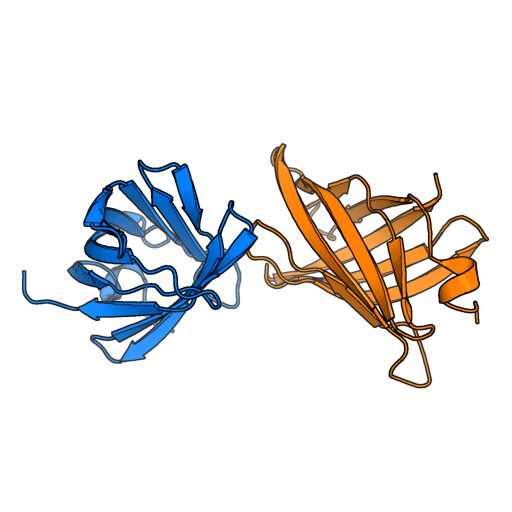95 ? -5.042 14.744 20.872 1.00 21.89 95 LYS B C 1
ATOM 3415 O O . LYS B 1 95 ? -4.205 14.052 20.299 1.00 22.75 95 LYS B O 1
ATOM 3424 N N . SER B 1 96 ? -4.946 15.102 22.146 1.00 21.56 96 SER B N 1
ATOM 3425 C CA . SER B 1 96 ? -3.833 14.726 22.997 1.00 23.50 96 SER B CA 1
ATOM 3426 C C . SER B 1 9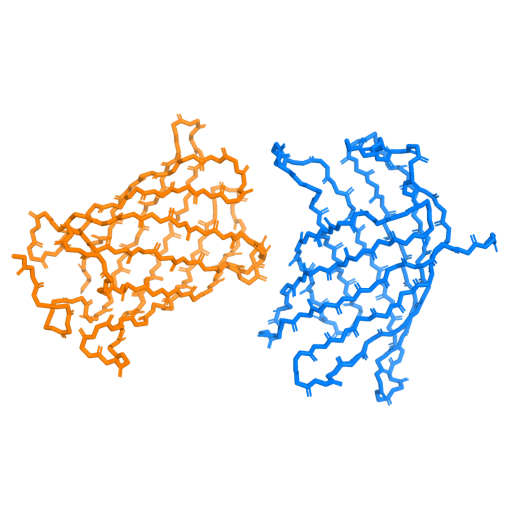6 ? -4.295 13.745 24.058 1.00 23.26 96 SER B C 1
ATOM 3427 O O . SER B 1 96 ? -5.430 13.811 24.544 1.00 22.99 96 SER B O 1
ATOM 3435 N N . SER B 1 97 ? -3.382 12.862 24.447 1.00 23.38 97 SER B N 1
ATOM 3436 C CA . SER B 1 97 ? -3.614 12.014 25.603 1.00 25.18 97 SER B CA 1
ATOM 3437 C C . SER B 1 97 ? -3.810 12.819 26.887 1.00 23.97 97 SER B C 1
ATOM 3438 O O . SER B 1 97 ? -4.206 12.233 27.900 1.00 22.99 97 SER B O 1
ATOM 3446 N N . ASP B 1 98 ? -3.525 14.130 26.891 1.00 22.60 98 ASP B N 1
ATOM 3447 C CA . ASP B 1 98 ? -3.757 14.908 28.103 1.00 20.90 98 ASP B CA 1
ATOM 3448 C C . ASP B 1 98 ? -5.216 15.265 28.266 1.00 20.39 98 ASP B C 1
ATOM 3449 O O . ASP B 1 98 ? -5.600 15.790 29.317 1.00 20.60 98 ASP B O 1
ATOM 3458 N N . GLY B 1 99 ? -6.038 14.942 27.277 1.00 20.52 99 GLY B N 1
ATOM 3459 C CA . GLY B 1 99 ? -7.461 15.169 27.350 1.00 21.64 99 GLY B CA 1
ATOM 3460 C C . GLY B 1 99 ? -7.937 16.350 26.541 1.00 22.16 99 GLY B C 1
ATOM 3461 O O . GLY B 1 99 ? -9.155 16.539 26.412 1.00 23.82 99 GLY B O 1
ATOM 3465 N N . ARG B 1 100 ? -7.024 17.137 25.979 1.00 19.59 100 ARG B N 1
ATOM 3466 C CA . ARG B 1 100 ? -7.381 18.358 25.284 1.00 19.89 100 ARG B CA 1
ATOM 3467 C C . ARG B 1 100 ? -7.318 18.143 23.777 1.00 20.98 100 ARG B C 1
ATOM 3468 O O . ARG B 1 100 ? -6.632 17.254 23.266 1.00 23.14 100 ARG B O 1
ATOM 3489 N N . GLU B 1 101 ? -8.069 18.970 23.073 1.00 20.44 101 GLU B N 1
ATOM 3490 C CA . GLU B 1 101 ? -7.920 19.126 21.635 1.00 19.88 101 GLU B CA 1
ATOM 3491 C C . GLU B 1 101 ? -7.085 20.373 21.390 1.00 19.68 101 GLU B C 1
ATOM 3492 O O . GLU B 1 101 ? -7.260 21.387 22.069 1.00 20.66 101 GLU B O 1
ATOM 3501 N N . TYR B 1 102 ? -6.154 20.283 20.451 1.00 20.42 102 TYR B N 1
ATOM 3502 C CA . TYR B 1 102 ? -5.281 21.390 20.113 1.00 22.31 102 TYR B CA 1
ATOM 3503 C C . TYR B 1 102 ? -5.462 21.765 18.658 1.00 20.27 102 TYR B C 1
ATOM 3504 O O . TYR B 1 102 ? -5.718 20.910 17.801 1.00 20.85 102 TYR B O 1
ATOM 3522 N N . SER B 1 103 ? -5.256 23.040 18.370 1.00 20.09 103 SER B N 1
ATOM 3523 C CA . SER B 1 103 ? -5.079 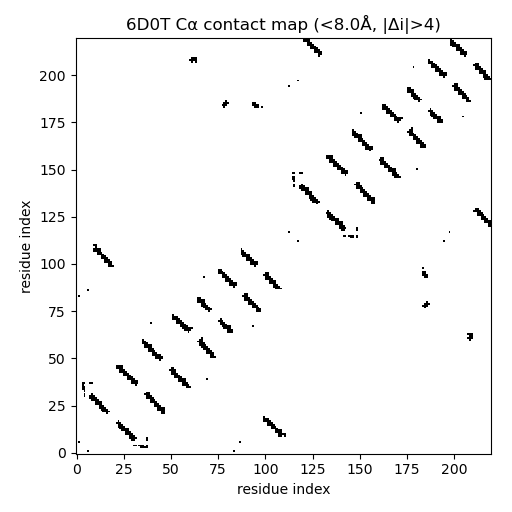23.444 16.986 1.00 23.16 103 SER B CA 1
ATOM 3524 C C . SER B 1 103 ? -3.929 24.426 16.902 1.00 22.92 103 SER B C 1
ATOM 3525 O O . SER B 1 103 ? -3.493 25.017 17.886 1.00 24.46 103 SER B O 1
ATOM 3533 N N . GLY B 1 104 ? -3.444 24.601 15.696 1.00 22.33 104 GLY B N 1
ATOM 3534 C CA . GLY B 1 104 ? -2.338 25.515 15.508 1.00 22.15 104 GLY B CA 1
ATOM 3535 C C . GLY B 1 104 ? -1.760 25.345 14.139 1.00 22.54 104 GLY B C 1
ATOM 3536 O O . GLY B 1 104 ? -2.439 24.883 13.221 1.00 21.22 104 GLY B O 1
ATOM 3540 N N . GLU B 1 105 ? -0.493 25.716 14.008 1.00 22.17 105 GLU B N 1
ATOM 3541 C CA . GLU B 1 105 ? 0.082 25.707 12.681 1.00 26.12 105 GLU B CA 1
ATOM 3542 C C . GLU B 1 105 ? 1.569 25.419 12.740 1.00 21.34 105 GLU B C 1
ATOM 3543 O O . GLU B 1 105 ? 2.222 25.628 13.764 1.00 20.84 105 GLU B O 1
ATOM 3552 N N . PHE B 1 106 ? 2.050 24.867 11.632 1.00 19.20 106 PHE B N 1
ATOM 3553 C CA . PHE B 1 106 ? 3.450 24.802 11.268 1.00 19.43 106 PHE B CA 1
ATOM 3554 C C . PHE B 1 106 ? 3.725 25.955 10.311 1.00 20.04 106 PHE B C 1
ATOM 3555 O O . PHE B 1 106 ? 2.950 26.180 9.369 1.00 19.63 106 PHE B O 1
ATOM 3572 N N . ARG B 1 107 ? 4.824 26.671 10.550 1.00 17.94 107 ARG B N 1
ATOM 3573 C CA . ARG B 1 107 ? 5.256 27.774 9.709 1.00 20.39 107 ARG B CA 1
ATOM 3574 C C . ARG B 1 107 ? 6.680 27.480 9.267 1.00 21.10 107 ARG B C 1
ATOM 3575 O O . ARG B 1 107 ? 7.567 27.266 10.105 1.00 21.67 107 ARG B O 1
ATOM 3588 N N . ARG B 1 108 ? 6.888 27.459 7.949 1.00 22.87 108 ARG B N 1
ATOM 3589 C CA . ARG B 1 108 ? 8.166 27.046 7.387 1.00 26.37 108 ARG B CA 1
ATOM 3590 C C . ARG B 1 108 ? 9.215 28.106 7.668 1.00 30.49 108 ARG B C 1
ATOM 3591 O O . ARG B 1 108 ? 8.952 29.304 7.534 1.00 29.96 108 ARG B O 1
ATOM 3612 N N . GLN B 1 109 ? 10.397 27.662 8.086 1.00 34.97 109 GLN B N 1
ATOM 3613 C CA . GLN B 1 109 ? 11.532 28.551 8.275 1.00 44.02 109 GLN B CA 1
ATOM 3614 C C . GLN B 1 109 ? 12.434 28.472 7.068 1.00 49.33 109 GLN B C 1
ATOM 3615 O O . GLN B 1 109 ? 13.454 29.136 7.047 1.00 53.08 109 GLN B O 1
#

Solvent-accessible surface area: 11693 Å² total; per-residue (Å²): 180,43,85,6,32,153,24,1,36,31,27,0,88,6,106,0,121,6,111,89,26,52,14,4,107,13,59,0,69,8,71,60,119,54,102,57,35,0,51,1,89,7,130,7,80,4,82,97,50,87,113,8,91,22,134,10,8,1,26,63,137,20,100,133,45,16,56,0,27,0,111,14,79,70,47,7,140,4,39,10,24,14,104,28,154,41,110,76,14,1,90,4,98,6,58,10,58,73,69,77,53,2,61,16,46,1,134,70,65,169,98,174,42,87,7,34,154,23,0,38,30,58,0,86,6,75,0,119,4,120,99,30,47,22,14,140,18,58,0,63,3,77,66,110,52,104,55,37,0,53,1,101,6,79,16,99,10,68,94,39,64,114,6,101,18,79,15,17,1,30,60,140,57,141,77,84,18,86,0,30,2,90,3,49,44,10,11,94,4,69,15,47,12,104,31,155,39,113,76,25,0,92,4,62,3,81,6,22,38,28,82,73,2,64,24,31,0,94,76,123

Secondary structure (DSSP, 8-state):
---HHHHS-EEEEEEEEETTS-EEEEEEEEEEEETTEEEEEEEEEETT--EEEEEEEEE--SSSS-EEEEEETTS-EEEEEEEEEETTEEEEEEEETTS-EEEEEEEE---/---HHHHS-EEEEEEEEETTS-EEEEEEEEEEEETTEEEEEEEEEETTS-EEEEEEEEE--SSS--EEEEEETTS-EEEEEEEEEETTEEEEEEEETTS-EEEEEEEE-